Protein AF-B8MI66-F1 (afdb_monomer)

Mean predicted aligned error: 15.87 Å

Secondary structure (DSSP, 8-state):
---------------------TTSSTTS----------SSHHHHHHHHHHHHHHHHHHHHHHHHHHHHHHHHHHHHHHHS--SS---S--GGGGG--EEEEE----TT---TTSSS--HHHHHHHHHHHTT-EEEE-HHHHHHHT---PBPTTSS-EEEE-HHHHHHHHHHHHHHHHTTTTS-----HHHHHHHHHHHHHHHHHHHHHH---PPPEEE--TT-SSPEEE---EEEEE-HHHHHHHHHHTBPPGGG--PPSS--PPPPTTSS----

Structure (mmCIF, N/CA/C/O backbone):
data_AF-B8MI66-F1
#
_entry.id   AF-B8MI66-F1
#
loop_
_atom_site.group_PDB
_atom_site.id
_atom_site.type_symbol
_atom_site.label_atom_id
_atom_site.label_alt_id
_atom_site.label_comp_id
_atom_site.label_asym_id
_atom_site.label_entity_id
_atom_site.label_seq_id
_atom_site.pdbx_PDB_ins_code
_atom_site.Cartn_x
_atom_site.Cartn_y
_atom_site.Cartn_z
_atom_site.occupancy
_atom_site.B_iso_or_equiv
_atom_site.auth_seq_id
_atom_site.auth_comp_id
_atom_site.auth_asym_id
_atom_site.auth_atom_id
_atom_site.pdbx_PDB_model_num
ATOM 1 N N . MET A 1 1 ? 38.102 -66.839 90.048 1.00 42.53 1 MET A N 1
ATOM 2 C CA . MET A 1 1 ? 38.851 -65.840 89.239 1.00 42.53 1 MET A CA 1
ATOM 3 C C . MET A 1 1 ? 37.979 -64.596 88.913 1.00 42.53 1 MET A C 1
ATOM 5 O O . MET A 1 1 ? 37.112 -64.701 88.062 1.00 42.53 1 MET A O 1
ATOM 9 N N . VAL A 1 2 ? 38.116 -63.427 89.571 1.00 40.12 2 VAL A N 1
ATOM 10 C CA . VAL A 1 2 ? 38.824 -63.311 90.857 1.00 40.12 2 VAL A CA 1
ATOM 11 C C . VAL A 1 2 ? 38.221 -64.371 91.743 1.00 40.12 2 VAL A C 1
ATOM 13 O O . VAL A 1 2 ? 37.030 -64.680 91.682 1.00 40.12 2 VAL A O 1
ATOM 16 N N . ASP A 1 3 ? 39.114 -65.131 92.340 1.00 27.48 3 ASP A N 1
ATOM 17 C CA . ASP A 1 3 ? 38.704 -66.035 93.379 1.00 27.48 3 ASP A CA 1
ATOM 18 C C . ASP A 1 3 ? 37.793 -65.309 94.359 1.00 27.48 3 ASP A C 1
ATOM 20 O O . ASP A 1 3 ? 37.835 -64.089 94.513 1.00 27.48 3 ASP A O 1
ATOM 24 N N . ASP A 1 4 ? 37.003 -66.141 95.006 1.00 31.03 4 ASP A N 1
ATOM 25 C CA . ASP A 1 4 ? 36.406 -65.875 96.288 1.00 31.03 4 ASP A CA 1
ATOM 26 C C . ASP A 1 4 ? 35.114 -65.054 96.324 1.00 31.03 4 ASP A C 1
ATOM 28 O O . ASP A 1 4 ? 35.054 -63.875 96.003 1.00 31.03 4 ASP A O 1
ATOM 32 N N . LEU A 1 5 ? 34.005 -65.745 96.620 1.00 33.69 5 LEU A N 1
ATOM 33 C CA . LEU A 1 5 ? 33.424 -65.932 97.970 1.00 33.69 5 LEU A CA 1
ATOM 34 C C . LEU A 1 5 ? 32.324 -64.869 98.135 1.00 33.69 5 LEU A C 1
ATOM 36 O O . LEU A 1 5 ? 32.455 -63.755 97.661 1.00 33.69 5 LEU A O 1
ATOM 40 N N . ARG A 1 6 ? 31.190 -65.080 98.784 1.00 32.75 6 ARG A N 1
ATOM 41 C CA . ARG A 1 6 ? 30.691 -66.073 99.737 1.00 32.75 6 ARG A CA 1
ATOM 42 C C . ARG A 1 6 ? 29.171 -65.800 99.778 1.00 32.75 6 ARG A C 1
ATOM 44 O O . ARG A 1 6 ? 28.764 -64.672 99.521 1.00 32.75 6 ARG A O 1
ATOM 51 N N . LEU A 1 7 ? 28.326 -66.831 99.866 1.00 29.22 7 LEU A N 1
ATOM 52 C CA . LEU A 1 7 ? 27.565 -67.187 101.085 1.00 29.22 7 LEU A CA 1
ATOM 53 C C . LEU A 1 7 ? 26.829 -65.990 101.714 1.00 29.22 7 LEU A C 1
ATOM 55 O O . LEU A 1 7 ? 27.444 -64.985 102.034 1.00 29.22 7 LEU A O 1
ATOM 59 N N . SER A 1 8 ? 25.529 -66.066 101.960 1.00 32.38 8 SER A N 1
ATOM 60 C CA . SER A 1 8 ? 24.903 -67.042 102.865 1.00 32.38 8 SER A CA 1
ATOM 61 C C . SER A 1 8 ? 23.399 -67.162 102.549 1.00 32.38 8 SER A C 1
ATOM 63 O O . SER A 1 8 ? 22.831 -66.231 101.986 1.00 32.38 8 SER A O 1
ATOM 65 N N . SER A 1 9 ? 22.796 -68.355 102.644 1.00 30.84 9 SER A N 1
ATOM 66 C CA . SER A 1 9 ? 22.086 -68.899 103.832 1.00 30.84 9 SER A CA 1
ATOM 67 C C . SER A 1 9 ? 20.910 -67.998 104.251 1.00 30.84 9 SER A C 1
ATOM 69 O O . SER A 1 9 ? 21.039 -66.781 104.261 1.00 30.84 9 SER A O 1
ATOM 71 N N . ASP A 1 10 ? 19.704 -68.478 104.521 1.00 32.78 10 ASP A N 1
ATOM 72 C CA . ASP A 1 10 ? 19.286 -69.692 105.226 1.00 32.78 10 ASP A CA 1
ATOM 73 C C . ASP A 1 10 ? 17.748 -69.805 105.048 1.00 32.78 10 ASP A C 1
ATOM 75 O O . ASP A 1 10 ? 17.107 -68.791 104.766 1.00 32.78 10 ASP A O 1
ATOM 79 N N . SER A 1 11 ? 17.165 -71.008 104.933 1.00 32.25 11 SER A N 1
ATOM 80 C CA . SER A 1 11 ? 16.451 -71.740 106.012 1.00 32.25 11 SER A CA 1
ATOM 81 C C . SER A 1 11 ? 15.312 -70.918 106.640 1.00 32.25 11 SER A C 1
ATOM 83 O O . SER A 1 11 ? 15.511 -69.757 106.968 1.00 32.25 11 SER A O 1
ATOM 85 N N . ASP A 1 12 ? 14.127 -71.389 106.979 1.00 29.98 12 ASP A N 1
ATOM 86 C CA . ASP A 1 12 ? 13.421 -72.668 106.991 1.00 29.98 12 ASP A CA 1
ATOM 87 C C . ASP A 1 12 ? 11.995 -72.294 107.452 1.00 29.98 12 ASP A C 1
ATOM 89 O O . ASP A 1 12 ? 11.832 -71.253 108.091 1.00 29.98 12 ASP A O 1
ATOM 93 N N . ASP A 1 13 ? 11.023 -73.181 107.214 1.00 31.55 13 ASP A N 1
ATOM 94 C CA . ASP A 1 13 ? 9.804 -73.330 108.033 1.00 31.55 13 ASP A CA 1
ATOM 95 C C . ASP A 1 13 ? 8.822 -72.127 108.089 1.00 31.55 13 ASP A C 1
ATOM 97 O O . ASP A 1 13 ? 9.140 -70.972 107.865 1.00 31.55 13 ASP A O 1
ATOM 101 N N . GLU A 1 14 ? 7.522 -72.272 108.305 1.00 32.53 14 GLU A N 1
ATOM 102 C CA . GLU A 1 14 ? 6.736 -73.391 108.778 1.00 32.53 14 GLU A CA 1
ATOM 103 C C . GLU A 1 14 ? 5.284 -73.179 108.317 1.00 32.53 14 GLU A C 1
ATOM 105 O O . GLU A 1 14 ? 4.798 -72.072 108.074 1.00 32.53 14 GLU A O 1
ATOM 110 N N . ARG A 1 15 ? 4.595 -74.303 108.234 1.00 34.62 15 ARG A N 1
ATOM 111 C CA . ARG A 1 15 ? 3.156 -74.513 108.115 1.00 34.62 15 ARG A CA 1
ATOM 112 C C . ARG A 1 15 ? 2.314 -73.667 109.090 1.00 34.62 15 ARG A C 1
ATOM 114 O O . ARG A 1 15 ? 2.526 -73.727 110.294 1.00 34.62 15 ARG A O 1
ATOM 121 N N . SER A 1 16 ? 1.212 -73.094 108.608 1.00 33.72 16 SER A N 1
ATOM 122 C CA . SER A 1 16 ? -0.032 -73.060 109.389 1.00 33.72 16 SER A CA 1
ATOM 123 C C . SER A 1 16 ? -1.256 -73.124 108.479 1.00 33.72 16 SER A C 1
ATOM 125 O O . SER A 1 16 ? -1.473 -72.319 107.575 1.00 33.72 16 SER A O 1
ATOM 127 N N . GLU A 1 17 ? -2.018 -74.189 108.701 1.00 37.56 17 GLU A N 1
ATOM 128 C CA . GLU A 1 17 ? -3.373 -74.363 108.218 1.00 37.56 17 GLU A CA 1
ATOM 129 C C . GLU A 1 17 ? -4.300 -73.364 108.916 1.00 37.56 17 GLU A C 1
ATOM 131 O O . GLU A 1 17 ? -4.096 -72.993 110.071 1.00 37.56 17 GLU A O 1
ATOM 136 N N . ASP A 1 18 ? -5.385 -73.090 108.203 1.00 34.94 18 ASP A N 1
ATOM 137 C CA . ASP A 1 18 ? -6.720 -72.869 108.728 1.00 34.94 18 ASP A CA 1
ATOM 138 C C . ASP A 1 18 ? -7.228 -71.447 108.993 1.00 34.94 18 ASP A C 1
ATOM 140 O O . ASP A 1 18 ? -6.890 -70.765 109.954 1.00 34.94 18 ASP A O 1
ATOM 144 N N . ARG A 1 19 ? -8.287 -71.207 108.213 1.00 37.62 19 ARG A N 1
ATOM 145 C CA . ARG A 1 19 ? -9.616 -70.792 108.660 1.00 37.62 19 ARG A CA 1
ATOM 146 C C . ARG A 1 19 ? -9.911 -69.295 108.633 1.00 37.62 19 ARG A C 1
ATOM 148 O O . ARG A 1 19 ? -9.536 -68.519 109.495 1.00 37.62 19 ARG A O 1
ATOM 155 N N . ASP A 1 20 ? -10.771 -69.004 107.659 1.00 46.22 20 ASP A N 1
ATOM 156 C CA . ASP A 1 20 ? -11.984 -68.226 107.884 1.00 46.22 20 ASP A CA 1
ATOM 157 C C . ASP A 1 20 ? -11.875 -66.701 107.850 1.00 46.22 20 ASP A C 1
ATOM 159 O O . ASP A 1 20 ? -12.518 -66.068 108.665 1.00 46.22 20 ASP A O 1
ATOM 163 N N . ASP A 1 21 ? -11.211 -66.095 106.852 1.00 46.75 21 ASP A N 1
ATOM 164 C CA . ASP A 1 21 ? -11.380 -64.639 106.622 1.00 46.75 21 ASP A CA 1
ATOM 165 C C . ASP A 1 21 ? -11.393 -64.143 105.157 1.00 46.75 21 ASP A C 1
ATOM 167 O O . ASP A 1 21 ? -11.711 -62.983 104.900 1.00 46.75 21 ASP A O 1
ATOM 171 N N . GLU A 1 22 ? -11.192 -64.987 104.136 1.00 40.69 22 GLU A N 1
ATOM 172 C CA . GLU A 1 22 ? -11.212 -64.529 102.726 1.00 40.69 22 GLU A CA 1
ATOM 173 C C . GLU A 1 22 ? -12.534 -64.832 101.989 1.00 40.69 22 GLU A C 1
ATOM 175 O O . GLU A 1 22 ? -12.591 -65.036 100.775 1.00 40.69 22 GLU A O 1
ATOM 180 N N . LYS A 1 23 ? -13.649 -64.849 102.730 1.00 44.53 23 LYS A N 1
ATOM 181 C CA . LYS A 1 23 ? -15.006 -64.761 102.154 1.00 44.53 23 LYS A CA 1
ATOM 182 C C . LYS A 1 23 ? -15.423 -63.318 101.831 1.00 44.53 23 LYS A C 1
ATOM 184 O O . LYS A 1 23 ? -16.520 -63.111 101.323 1.00 44.53 23 LYS A O 1
ATOM 189 N N . LEU A 1 24 ? -14.542 -62.344 102.073 1.00 47.00 24 LEU A N 1
ATOM 190 C CA . LEU A 1 24 ? -14.800 -60.909 101.910 1.00 47.00 24 LEU A CA 1
ATOM 191 C C . LEU A 1 24 ? -13.902 -60.197 100.878 1.00 47.00 24 LEU A C 1
ATOM 193 O O . LEU A 1 24 ? -14.047 -58.994 100.704 1.00 47.00 24 LEU A O 1
ATOM 197 N N . LEU A 1 25 ? -13.043 -60.922 100.141 1.00 43.78 25 LEU A N 1
ATOM 198 C CA . LEU A 1 25 ? -12.170 -60.342 99.097 1.00 43.78 25 LEU A CA 1
ATOM 199 C C . LEU A 1 25 ? -12.364 -60.918 97.681 1.00 43.78 25 LEU A C 1
ATOM 201 O O . LEU A 1 25 ? -11.868 -60.354 96.712 1.00 43.78 25 LEU A O 1
ATOM 205 N N . LYS A 1 26 ? -13.156 -61.984 97.505 1.00 41.69 26 LYS A N 1
ATOM 206 C CA . LYS A 1 26 ? -13.458 -62.550 96.169 1.00 41.69 26 LYS A CA 1
ATOM 207 C C . LYS A 1 26 ? -14.614 -61.861 95.433 1.00 41.69 26 LYS A C 1
ATOM 209 O O . LYS A 1 26 ? -14.998 -62.304 94.352 1.00 41.69 26 LYS A O 1
ATOM 214 N N . SER A 1 27 ? -15.164 -60.779 95.990 1.00 44.72 27 SER A N 1
ATOM 215 C CA . SER A 1 27 ? -16.131 -59.911 95.305 1.00 44.72 27 SER A CA 1
ATOM 216 C C . SER A 1 27 ? -15.482 -58.870 94.388 1.00 44.72 27 SER A C 1
ATOM 218 O O . SER A 1 27 ? -16.190 -58.239 93.610 1.00 44.72 27 SER A O 1
ATOM 220 N N . GLU A 1 28 ? -14.155 -58.728 94.398 1.00 49.34 28 GLU A N 1
ATOM 221 C CA . GLU A 1 28 ? -13.431 -57.846 93.483 1.00 49.34 28 GLU A CA 1
ATOM 222 C C . GLU A 1 28 ? -12.170 -58.545 92.968 1.00 49.34 28 GLU A C 1
ATOM 224 O O . GLU A 1 28 ? -11.131 -58.500 93.602 1.00 49.34 28 GLU A O 1
ATOM 229 N N . ILE A 1 29 ? -12.275 -59.232 91.828 1.00 44.56 29 ILE A N 1
ATOM 230 C CA . ILE A 1 29 ? -11.337 -59.168 90.690 1.00 44.56 29 ILE A CA 1
ATOM 231 C C . ILE A 1 29 ? -11.905 -60.069 89.586 1.00 44.56 29 ILE A C 1
ATOM 233 O O . ILE A 1 29 ? -11.920 -61.298 89.647 1.00 44.56 29 ILE A O 1
ATOM 237 N N . LYS A 1 30 ? -12.412 -59.392 88.556 1.00 46.47 30 LYS A N 1
ATOM 238 C CA . LYS A 1 30 ? -12.716 -59.925 87.232 1.00 46.47 30 LYS A CA 1
ATOM 239 C C . LYS A 1 30 ? -11.501 -60.665 86.667 1.00 46.47 30 LYS A C 1
ATOM 241 O O . LYS A 1 30 ? -10.424 -60.086 86.571 1.00 46.47 30 LYS A O 1
ATOM 246 N N . SER A 1 31 ? -11.716 -61.865 86.142 1.00 38.31 31 SER A N 1
ATOM 247 C CA . SER A 1 31 ? -11.015 -62.281 84.926 1.00 38.31 31 SER A CA 1
ATOM 248 C C . SER A 1 31 ? -12.016 -62.895 83.950 1.00 38.31 31 SER A C 1
ATOM 250 O O . SER A 1 31 ? -12.408 -64.054 84.017 1.00 38.31 31 SER A O 1
ATOM 252 N N . ASP A 1 32 ? -12.523 -62.003 83.108 1.00 45.41 32 ASP A N 1
ATOM 253 C CA . ASP A 1 32 ? -12.927 -62.185 81.720 1.00 45.41 32 ASP A CA 1
ATOM 254 C C . ASP A 1 32 ? -12.806 -63.606 81.136 1.00 45.41 32 ASP A C 1
ATOM 256 O O . ASP A 1 32 ? -11.793 -63.982 80.543 1.00 45.41 32 ASP A O 1
ATOM 260 N N . PHE A 1 33 ? -13.911 -64.352 81.161 1.00 41.91 33 PHE A N 1
ATOM 261 C CA . PHE A 1 33 ? -14.161 -65.410 80.185 1.00 41.91 33 PHE A CA 1
ATOM 262 C C . PHE A 1 33 ? -14.917 -64.799 78.995 1.00 41.91 33 PHE A C 1
ATOM 264 O O . PHE A 1 33 ? -16.147 -64.785 78.951 1.00 41.91 33 PHE A O 1
ATOM 271 N N . TYR A 1 34 ? -14.175 -64.230 78.039 1.00 41.91 34 TYR A N 1
ATOM 272 C CA . TYR A 1 34 ? -14.722 -63.800 76.748 1.00 41.91 34 TYR A CA 1
ATOM 273 C C . TYR A 1 34 ? -15.266 -65.020 75.984 1.00 41.91 34 TYR A C 1
ATOM 275 O O . TYR A 1 34 ? -14.487 -65.928 75.676 1.00 41.91 34 TYR A O 1
ATOM 283 N N . PRO A 1 35 ? -16.548 -65.049 75.572 1.00 44.47 35 PRO A N 1
ATOM 284 C CA . PRO A 1 35 ? -16.969 -65.979 74.543 1.00 44.47 35 PRO A CA 1
ATOM 285 C C . PRO A 1 35 ? -16.290 -65.588 73.222 1.00 44.47 35 PRO A C 1
ATOM 287 O O . PRO A 1 35 ? -16.260 -64.431 72.802 1.00 44.47 35 PRO A O 1
ATOM 290 N N . ASN A 1 36 ? -15.692 -66.591 72.592 1.00 52.41 36 ASN A N 1
ATOM 291 C CA . ASN A 1 36 ? -14.889 -66.522 71.381 1.00 52.41 36 ASN A CA 1
ATOM 292 C C . ASN A 1 36 ? -15.707 -66.071 70.145 1.00 52.41 36 ASN A C 1
ATOM 294 O O . ASN A 1 36 ? -16.123 -66.907 69.348 1.00 52.41 36 ASN A O 1
ATOM 298 N N . ASP A 1 37 ? -15.891 -64.763 69.923 1.00 53.22 37 ASP A N 1
ATOM 299 C CA . ASP A 1 37 ? -16.358 -64.211 68.630 1.00 53.22 37 ASP A CA 1
ATOM 300 C C . ASP A 1 37 ? -15.172 -64.016 67.658 1.00 53.22 37 ASP A C 1
ATOM 302 O O . ASP A 1 37 ? -14.814 -62.906 67.251 1.00 53.22 37 ASP A O 1
ATOM 306 N N . ARG A 1 38 ? -14.481 -65.115 67.324 1.00 54.12 38 ARG A N 1
ATOM 307 C CA . ARG A 1 38 ? -13.423 -65.129 66.292 1.00 54.12 38 ARG A CA 1
ATOM 308 C C . ARG A 1 38 ? -13.924 -65.540 64.904 1.00 54.12 38 ARG A C 1
ATOM 310 O O . ARG A 1 38 ? -13.167 -65.397 63.948 1.00 54.12 38 ARG A O 1
ATOM 317 N N . SER A 1 39 ? -15.172 -65.990 64.741 1.00 57.22 39 SER A N 1
ATOM 318 C CA . SER A 1 39 ? -15.647 -66.511 63.443 1.00 57.22 39 SER A CA 1
ATOM 319 C C . SER A 1 39 ? -16.106 -65.428 62.454 1.00 57.22 39 SER A C 1
ATOM 321 O O . SER A 1 39 ? -16.090 -65.663 61.247 1.00 57.22 39 SER A O 1
ATOM 323 N N . ASN A 1 40 ? -16.433 -64.215 62.923 1.00 56.84 40 ASN A N 1
ATOM 324 C CA . ASN A 1 40 ? -16.916 -63.128 62.060 1.00 56.84 40 ASN A CA 1
ATOM 325 C C . ASN A 1 40 ? -15.939 -61.956 61.870 1.00 56.84 40 ASN A C 1
ATOM 327 O O . ASN A 1 40 ? -16.183 -61.110 61.009 1.00 56.84 40 ASN A O 1
ATOM 331 N N . ARG A 1 41 ? -14.817 -61.894 62.602 1.00 60.94 41 ARG A N 1
ATOM 332 C CA . ARG A 1 41 ? -13.789 -60.846 62.428 1.00 60.94 41 ARG A CA 1
ATOM 333 C C . ARG A 1 41 ? -13.196 -60.765 61.010 1.00 60.94 41 ARG A C 1
ATOM 335 O O . ARG A 1 41 ? -13.170 -59.654 60.485 1.00 60.94 41 ARG A O 1
ATOM 342 N N . PRO A 1 42 ? -12.784 -61.867 60.346 1.00 67.62 42 PRO A N 1
ATOM 343 C CA . PRO A 1 42 ? -12.236 -61.775 58.990 1.00 67.62 42 PRO A CA 1
ATOM 344 C C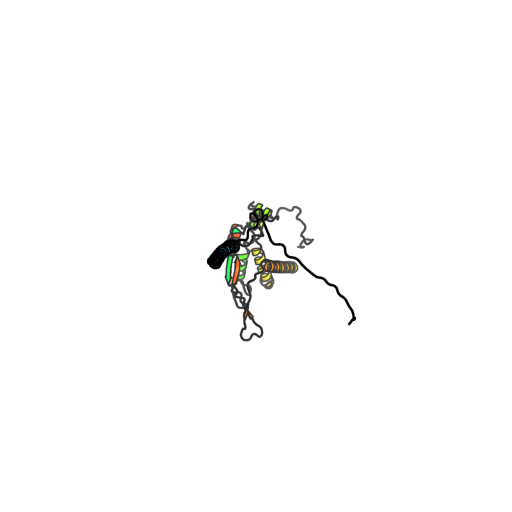 . PRO A 1 42 ? -13.305 -61.394 57.958 1.00 67.62 42 PRO A C 1
ATOM 346 O O . PRO A 1 42 ? -13.005 -60.666 57.021 1.00 67.62 42 PRO A O 1
ATOM 349 N N . ARG A 1 43 ? -14.569 -61.801 58.158 1.00 74.06 43 ARG A N 1
ATOM 350 C CA . ARG A 1 43 ? -15.701 -61.413 57.298 1.00 74.06 43 ARG A CA 1
ATOM 351 C C . ARG A 1 43 ? -16.078 -59.942 57.454 1.00 74.06 43 ARG A C 1
ATOM 353 O O . ARG A 1 43 ? -16.269 -59.263 56.454 1.00 74.06 43 ARG A O 1
ATOM 360 N N . LYS A 1 44 ? -16.145 -59.433 58.687 1.00 76.31 44 LYS A N 1
ATOM 361 C CA . LYS A 1 44 ? -16.383 -58.008 58.963 1.00 76.31 44 LYS A CA 1
ATOM 362 C C . LYS A 1 44 ? -15.238 -57.147 58.421 1.00 76.31 44 LYS A C 1
ATOM 364 O O . LYS A 1 44 ? -15.505 -56.141 57.779 1.00 76.31 44 LYS A O 1
ATOM 369 N N . LEU A 1 45 ? -13.985 -57.574 58.603 1.00 80.44 45 LEU A N 1
ATOM 370 C CA . LEU A 1 45 ? -12.816 -56.889 58.043 1.00 80.44 45 LEU A CA 1
ATOM 371 C C . LEU A 1 45 ? -12.833 -56.900 56.508 1.00 80.44 45 LEU A C 1
ATOM 373 O O . LEU A 1 45 ? -12.630 -55.862 55.891 1.00 80.44 45 LEU A O 1
ATOM 377 N N . PHE A 1 46 ? -13.149 -58.040 55.890 1.00 84.19 46 PHE A N 1
ATOM 378 C CA . PHE A 1 46 ? -13.288 -58.159 54.438 1.00 84.19 46 PHE A CA 1
ATOM 379 C C . PHE A 1 46 ? -14.396 -57.252 53.887 1.00 84.19 46 PHE A C 1
ATOM 381 O O . PHE A 1 46 ? -14.165 -56.527 52.927 1.00 84.19 46 PHE A O 1
ATOM 388 N N . LEU A 1 47 ? -15.570 -57.216 54.527 1.00 84.50 47 LEU A N 1
ATOM 389 C CA . LEU A 1 47 ? -16.666 -56.323 54.136 1.00 84.50 47 LEU A CA 1
ATOM 390 C C . LEU A 1 47 ? -16.289 -54.841 54.269 1.00 84.50 47 LEU A C 1
ATOM 392 O O . LEU A 1 47 ? -16.639 -54.053 53.395 1.00 84.50 47 LEU A O 1
ATOM 396 N N . VAL A 1 48 ? -15.544 -54.462 55.312 1.00 86.31 48 VAL A N 1
ATOM 397 C CA . VAL A 1 48 ? -15.036 -53.091 55.488 1.00 86.31 48 VAL A CA 1
ATOM 398 C C . VAL A 1 48 ? -14.019 -52.727 54.404 1.00 86.31 48 VAL A C 1
ATOM 400 O O . VAL A 1 48 ? -14.087 -51.629 53.859 1.00 86.31 48 VAL A O 1
ATOM 403 N N . LEU A 1 49 ? -13.114 -53.639 54.040 1.00 88.44 49 LEU A N 1
ATOM 404 C CA . LEU A 1 49 ? -12.137 -53.416 52.968 1.00 88.44 49 LEU A CA 1
ATOM 405 C C . LEU A 1 49 ? -12.809 -53.302 51.594 1.00 88.44 49 LEU A C 1
ATOM 407 O O . LEU A 1 49 ? -12.466 -52.413 50.818 1.00 88.44 49 LEU A O 1
ATOM 411 N N . VAL A 1 50 ? -13.801 -54.151 51.313 1.00 89.56 50 VAL A N 1
ATOM 412 C CA . VAL A 1 50 ? -14.595 -54.098 50.078 1.00 89.56 50 VAL A CA 1
ATOM 413 C C . VAL A 1 50 ? -15.397 -52.797 50.008 1.00 89.56 50 VAL A C 1
ATOM 415 O O . VAL A 1 50 ? -15.346 -52.103 48.995 1.00 89.56 50 VAL A O 1
ATOM 418 N N . ALA A 1 51 ? -16.077 -52.411 51.091 1.00 88.94 51 ALA A N 1
ATOM 419 C CA . ALA A 1 51 ? -16.784 -51.135 51.164 1.00 88.94 51 ALA A CA 1
ATOM 420 C C . ALA A 1 51 ? -15.825 -49.945 50.982 1.00 88.94 51 ALA A C 1
ATOM 422 O O . ALA A 1 51 ? -16.118 -49.032 50.214 1.00 88.94 51 ALA A O 1
ATOM 423 N N . GLY A 1 52 ? -14.648 -49.986 51.613 1.00 90.19 52 GLY A N 1
ATOM 424 C CA . GLY A 1 52 ? -13.597 -48.983 51.446 1.00 90.19 52 GLY A CA 1
ATOM 425 C C . GLY A 1 52 ? -13.089 -48.885 50.006 1.00 90.19 52 GLY A C 1
ATOM 426 O O . GLY A 1 52 ? -12.895 -47.779 49.505 1.00 90.19 52 GLY A O 1
ATOM 427 N N . PHE A 1 53 ? -12.925 -50.011 49.307 1.00 92.12 53 PHE A N 1
ATOM 428 C CA . PHE A 1 53 ? -12.548 -50.033 47.892 1.00 92.12 53 PHE A CA 1
ATOM 429 C C . PHE A 1 53 ? -13.604 -49.347 47.016 1.00 92.12 53 PHE A C 1
ATOM 431 O O . PHE A 1 53 ? -13.264 -48.447 46.252 1.00 92.12 53 PHE A O 1
ATOM 438 N N . PHE A 1 54 ? -14.887 -49.690 47.175 1.00 92.56 54 PHE A N 1
ATOM 439 C CA . PHE A 1 54 ? -15.965 -49.058 46.406 1.00 92.56 54 PHE A CA 1
ATOM 440 C C . PHE A 1 54 ? -16.093 -47.561 46.695 1.00 92.56 54 PHE A C 1
ATOM 442 O O . PHE A 1 54 ? -16.262 -46.776 45.765 1.00 92.56 54 PHE A O 1
ATOM 449 N N . ILE A 1 55 ? -15.942 -47.148 47.956 1.00 92.62 55 ILE A N 1
ATOM 450 C CA . ILE A 1 55 ? -15.918 -45.731 48.333 1.00 92.62 55 ILE A CA 1
ATOM 451 C C . ILE A 1 55 ? -14.762 -45.019 47.613 1.00 92.62 55 ILE A C 1
ATOM 453 O O . ILE A 1 55 ? -14.989 -43.997 46.970 1.00 92.62 55 ILE A O 1
ATOM 457 N N . ASN A 1 56 ? -13.547 -45.573 47.632 1.00 88.38 56 ASN A N 1
ATOM 458 C CA . ASN A 1 56 ? -12.399 -44.984 46.934 1.00 88.38 56 ASN A CA 1
ATOM 459 C C . ASN A 1 56 ? -12.596 -44.912 45.411 1.00 88.38 56 ASN A C 1
ATOM 461 O O . ASN A 1 56 ? -12.241 -43.905 44.800 1.00 88.38 56 ASN A O 1
ATOM 465 N N . VAL A 1 57 ? -13.193 -45.929 44.785 1.00 94.31 57 VAL A N 1
ATOM 466 C CA . VAL A 1 57 ? -13.500 -45.911 43.343 1.00 94.31 57 VAL A CA 1
ATOM 467 C C . VAL A 1 57 ? -14.521 -44.819 43.015 1.00 94.31 57 VAL A C 1
ATOM 469 O O . VAL A 1 57 ? -14.326 -44.054 42.074 1.00 94.31 57 VAL A O 1
ATOM 472 N N . VAL A 1 58 ? -15.576 -44.676 43.821 1.00 94.88 58 VAL A N 1
ATOM 473 C CA . VAL A 1 58 ? -16.584 -43.623 43.627 1.00 94.88 58 VAL A CA 1
ATOM 474 C C . VAL A 1 58 ? -15.959 -42.237 43.798 1.00 94.88 58 VAL A C 1
ATOM 476 O O . VAL A 1 58 ? -16.125 -41.387 42.926 1.00 94.88 58 VAL A O 1
ATOM 479 N N . TRP A 1 59 ? -15.171 -42.013 44.852 1.00 93.06 59 TRP A N 1
ATOM 480 C CA . TRP A 1 59 ? -14.511 -40.724 45.078 1.00 93.06 59 TRP A CA 1
ATOM 481 C C . TRP A 1 59 ? -13.492 -40.382 43.990 1.00 93.06 59 TRP A C 1
ATOM 483 O O . TRP A 1 59 ? -13.493 -39.260 43.490 1.00 93.06 59 TRP A O 1
ATOM 493 N N . THR A 1 60 ? -12.660 -41.335 43.565 1.00 93.31 60 THR A N 1
ATOM 494 C CA . THR A 1 60 ? -11.691 -41.094 42.483 1.00 93.31 60 THR A CA 1
ATOM 495 C C . THR A 1 60 ? -12.392 -40.849 41.148 1.00 93.31 60 THR A C 1
ATOM 497 O O . THR A 1 60 ? -12.016 -39.918 40.441 1.00 93.31 60 THR A O 1
ATOM 500 N N . SER A 1 61 ? -13.469 -41.579 40.834 1.00 93.00 61 SER A N 1
ATOM 501 C CA . SER A 1 61 ? -14.267 -41.334 39.624 1.00 93.00 61 SER A CA 1
ATOM 502 C C . SER A 1 61 ? -14.937 -39.954 39.624 1.00 93.00 61 SER A C 1
ATOM 504 O O . SER A 1 61 ? -14.906 -39.263 38.608 1.00 93.00 61 SER A O 1
ATOM 506 N N . ALA A 1 62 ? -15.458 -39.494 40.767 1.00 93.88 62 ALA A N 1
ATOM 507 C CA . ALA A 1 62 ? -16.045 -38.164 40.907 1.00 93.88 62 ALA A CA 1
ATOM 508 C C . ALA A 1 62 ? -14.994 -37.049 40.766 1.00 93.88 62 ALA A C 1
ATOM 510 O O . ALA A 1 62 ? -15.262 -36.023 40.140 1.00 93.88 62 ALA A O 1
ATOM 511 N N . LEU A 1 63 ? -13.786 -37.254 41.303 1.00 93.31 63 LEU A N 1
ATOM 512 C CA . LEU A 1 63 ? -12.666 -36.322 41.146 1.00 93.31 63 LEU A CA 1
ATOM 513 C C . LEU A 1 63 ? -12.182 -36.254 39.693 1.00 93.31 63 LEU A C 1
ATOM 515 O O . LEU A 1 63 ? -11.975 -35.155 39.184 1.00 93.31 63 LEU A O 1
ATOM 519 N N . VAL A 1 64 ? -12.067 -37.397 39.010 1.00 93.12 64 VAL A N 1
ATOM 520 C CA . VAL A 1 64 ? -11.712 -37.463 37.584 1.00 93.12 64 VAL A CA 1
ATOM 521 C C . VAL A 1 64 ? -12.790 -36.801 36.729 1.00 93.12 64 VAL A C 1
ATOM 523 O O . VAL A 1 64 ? -12.463 -36.006 35.857 1.00 93.12 64 VAL A O 1
ATOM 526 N N . TRP A 1 65 ? -14.072 -37.049 37.002 1.00 90.62 65 TRP A N 1
ATOM 527 C CA . TRP A 1 65 ? -15.168 -36.416 36.269 1.00 90.62 65 TRP A CA 1
ATOM 528 C C . TRP A 1 65 ? -15.204 -34.899 36.478 1.00 90.62 65 TRP A C 1
ATOM 530 O O . TRP A 1 65 ? -15.349 -34.150 35.514 1.00 90.62 65 TRP A O 1
ATOM 540 N N . LYS A 1 66 ? -14.987 -34.428 37.712 1.00 90.81 66 LYS A N 1
ATOM 541 C CA . LYS A 1 66 ? -14.857 -32.997 38.012 1.00 90.81 66 LYS A CA 1
ATOM 542 C C . LYS A 1 66 ? -13.639 -32.391 37.310 1.00 90.81 66 LYS A C 1
ATOM 544 O O . LYS A 1 66 ? -13.763 -31.311 36.749 1.00 90.81 66 LYS A O 1
ATOM 549 N N . TRP A 1 67 ? -12.498 -33.082 37.285 1.00 86.44 67 TRP A N 1
ATOM 550 C CA . TRP A 1 67 ? -11.299 -32.645 36.562 1.00 86.44 67 TRP A CA 1
ATOM 551 C C . TRP A 1 67 ? -11.542 -32.563 35.051 1.00 86.44 67 TRP A C 1
ATOM 553 O O . TRP A 1 67 ? -11.277 -31.521 34.467 1.00 86.44 67 TRP A O 1
ATOM 563 N N . ILE A 1 68 ? -12.145 -33.588 34.436 1.00 86.31 68 ILE A N 1
ATOM 564 C CA . ILE A 1 68 ? -12.529 -33.589 33.014 1.00 86.31 68 ILE A CA 1
ATOM 565 C C . ILE A 1 68 ? -13.534 -32.470 32.717 1.00 86.31 68 ILE A C 1
ATOM 567 O O . ILE A 1 68 ? -13.376 -31.776 31.723 1.00 86.31 68 ILE A O 1
ATOM 571 N N . SER A 1 69 ? -14.534 -32.255 33.578 1.00 82.25 69 SER A N 1
ATOM 572 C CA . SER A 1 69 ? -15.543 -31.198 33.419 1.00 82.25 69 SER A CA 1
ATOM 573 C C . SER A 1 69 ? -14.951 -29.789 33.557 1.00 82.25 69 SER A C 1
ATOM 575 O O . SER A 1 69 ? -15.308 -28.883 32.796 1.00 82.25 69 SER A O 1
ATOM 577 N N . LEU A 1 70 ? -14.009 -29.594 34.488 1.00 77.00 70 LEU A N 1
ATOM 578 C CA . LEU A 1 70 ? -13.234 -28.357 34.573 1.00 77.00 70 LEU A CA 1
ATOM 579 C C . LEU A 1 70 ? -12.368 -28.177 33.321 1.00 77.00 70 LEU A C 1
ATOM 581 O O . LEU A 1 70 ? -12.372 -27.093 32.747 1.00 77.00 70 LEU A O 1
ATOM 585 N N . GLN A 1 71 ? -11.709 -29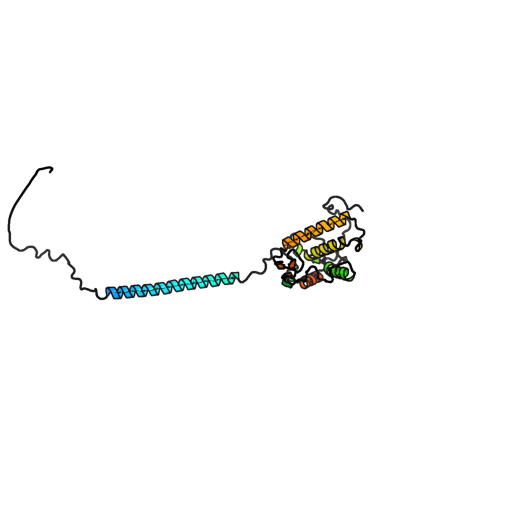.233 32.844 1.00 70.12 71 GLN A N 1
ATOM 586 C CA . GLN A 1 71 ? -10.833 -29.154 31.678 1.00 70.12 71 GLN A CA 1
ATOM 587 C C . GLN A 1 71 ? -11.598 -28.944 30.372 1.00 70.12 71 GLN A C 1
ATOM 589 O O . GLN A 1 71 ? -11.157 -28.163 29.537 1.00 70.12 71 GLN A O 1
ATOM 594 N N . SER A 1 72 ? -12.786 -29.530 30.211 1.00 66.81 72 SER A N 1
ATOM 595 C CA . SER A 1 72 ? -13.665 -29.245 29.073 1.00 66.81 72 SER A CA 1
ATOM 596 C C . SER A 1 72 ? -14.165 -27.800 29.095 1.00 66.81 72 SER A C 1
ATOM 598 O O . SER A 1 72 ? -14.288 -27.175 28.048 1.00 66.81 72 SER A O 1
ATOM 600 N N . SER A 1 73 ? -14.402 -27.235 30.284 1.00 61.91 73 SER A N 1
ATOM 601 C CA . SER A 1 73 ? -14.823 -25.834 30.436 1.00 61.91 73 SER A CA 1
ATOM 602 C C . SER A 1 73 ? -13.689 -24.837 30.157 1.00 61.91 73 SER A C 1
ATOM 604 O O . SER A 1 73 ? -13.952 -23.716 29.723 1.00 61.91 73 SER A O 1
ATOM 606 N N . VAL A 1 74 ? -12.436 -25.241 30.398 1.00 60.81 74 VAL A N 1
ATOM 607 C CA . VAL A 1 74 ? -11.227 -24.442 30.140 1.00 60.81 74 VAL A CA 1
ATOM 608 C C . VAL A 1 74 ? -10.776 -24.570 28.678 1.00 60.81 74 VAL A C 1
ATOM 610 O O . VAL A 1 74 ? -10.534 -23.552 28.041 1.00 60.81 74 VAL A O 1
ATOM 613 N N . CYS A 1 75 ? -10.776 -25.773 28.091 1.00 55.78 75 CYS A N 1
ATOM 614 C CA . CYS A 1 75 ? -10.355 -25.988 26.698 1.00 55.78 75 CYS A CA 1
ATOM 615 C C . CYS A 1 75 ? -11.310 -25.391 25.653 1.00 55.78 75 CYS A C 1
ATOM 617 O O . CYS A 1 75 ? -10.856 -24.981 24.588 1.00 55.78 75 CYS A O 1
ATOM 619 N N . ILE A 1 76 ? -12.619 -25.302 25.918 1.00 56.25 76 ILE A N 1
ATOM 620 C CA . ILE A 1 76 ? -13.555 -24.738 24.927 1.00 56.25 76 ILE A CA 1
ATOM 621 C C . ILE A 1 76 ? -13.366 -23.218 24.778 1.00 56.25 76 ILE A C 1
ATOM 623 O O . ILE A 1 76 ? -13.534 -22.687 23.681 1.00 56.25 76 ILE A O 1
ATOM 627 N N . LYS A 1 77 ? -12.945 -22.513 25.837 1.00 53.56 77 LYS A N 1
ATOM 628 C CA . LYS A 1 77 ? -12.747 -21.055 25.784 1.00 53.56 77 LYS A CA 1
ATOM 629 C C . LYS A 1 77 ? -11.533 -20.620 24.965 1.00 53.56 77 LYS A C 1
ATOM 631 O O . LYS A 1 77 ? -11.533 -19.502 24.473 1.00 53.56 77 LYS A O 1
ATOM 636 N N . GLU A 1 78 ? -10.547 -21.491 24.787 1.00 49.00 78 GLU A N 1
ATOM 637 C CA . GLU A 1 78 ? -9.325 -21.178 24.033 1.00 49.00 78 GLU A CA 1
ATOM 638 C C . GLU A 1 78 ? -9.478 -21.460 22.526 1.00 49.00 78 GLU A C 1
ATOM 640 O O . GLU A 1 78 ? -8.773 -20.885 21.705 1.00 49.00 78 GLU A O 1
ATOM 645 N N . SER A 1 79 ? -10.468 -22.282 22.149 1.00 46.84 79 SER A N 1
ATOM 646 C CA . SER A 1 79 ? -10.811 -22.573 20.745 1.00 46.84 79 SER A CA 1
ATOM 647 C C . SER A 1 79 ? -11.706 -21.522 20.075 1.00 46.84 79 SER A C 1
ATOM 649 O O . SER A 1 79 ? -11.813 -21.490 18.851 1.00 46.84 79 SER A O 1
ATOM 651 N N . LEU A 1 80 ? -12.316 -20.625 20.855 1.00 51.22 80 LEU A N 1
ATOM 652 C CA . LEU A 1 80 ? -12.897 -19.386 20.340 1.00 51.22 80 LEU A CA 1
ATOM 653 C C . LEU A 1 80 ? -11.779 -18.351 20.294 1.00 51.22 80 LEU A C 1
ATOM 655 O O . LEU A 1 80 ? -11.727 -17.456 21.134 1.00 51.22 80 LEU A O 1
ATOM 659 N N . LEU A 1 81 ? -10.863 -18.520 19.336 1.00 53.03 81 LEU A N 1
ATOM 660 C CA . LEU A 1 81 ? -9.901 -17.488 18.965 1.00 53.03 81 LEU A CA 1
ATOM 661 C C . LEU A 1 81 ? -10.666 -16.160 18.880 1.00 53.03 81 LEU A C 1
ATOM 663 O O . LEU A 1 81 ? -11.537 -16.030 18.010 1.00 53.03 81 LEU A O 1
ATOM 667 N N . PRO A 1 82 ? -10.416 -15.179 19.768 1.00 51.91 82 PRO A N 1
ATOM 668 C CA . PRO A 1 82 ? -10.871 -13.838 19.478 1.00 51.91 82 PRO A CA 1
ATOM 669 C C . PRO A 1 82 ? -10.219 -13.490 18.142 1.00 51.91 82 PRO A C 1
ATOM 671 O O . PRO A 1 82 ? -9.015 -13.696 17.967 1.00 51.91 82 PRO A O 1
ATOM 674 N N . GLY A 1 83 ? -11.020 -13.032 17.177 1.00 58.19 83 GLY A N 1
ATOM 675 C CA . GLY A 1 83 ? -10.489 -12.483 15.932 1.00 58.19 83 GLY A CA 1
ATOM 676 C C . GLY A 1 83 ? -9.339 -11.510 16.226 1.00 58.19 83 GLY A C 1
ATOM 677 O O . GLY A 1 83 ? -9.245 -11.008 17.350 1.00 58.19 83 GLY A O 1
ATOM 678 N N . PRO A 1 84 ? -8.450 -11.253 15.254 1.00 62.91 84 PRO A N 1
ATOM 679 C CA . PRO A 1 84 ? -7.179 -10.572 15.489 1.00 62.91 84 PRO A CA 1
ATOM 680 C C . PRO A 1 84 ? -7.382 -9.344 16.376 1.00 62.91 84 PRO A C 1
ATOM 682 O O . PRO A 1 84 ? -8.133 -8.437 15.999 1.00 62.91 84 PRO A O 1
ATOM 685 N N . LEU A 1 85 ? -6.756 -9.360 17.563 1.00 62.84 85 LEU A N 1
ATOM 686 C CA . LEU A 1 85 ? -6.833 -8.282 18.546 1.00 62.84 85 LEU A CA 1
ATOM 687 C C . LEU A 1 85 ? -6.594 -6.953 17.824 1.00 62.84 85 LEU A C 1
ATOM 689 O O . LEU A 1 85 ? -5.541 -6.733 17.223 1.00 62.84 85 LEU A O 1
ATOM 693 N N . VAL A 1 86 ? -7.610 -6.090 17.814 1.00 70.31 86 VAL A N 1
ATOM 694 C CA . VAL A 1 86 ? -7.551 -4.822 17.084 1.00 70.31 86 VAL A CA 1
ATOM 695 C C . VAL A 1 86 ? -6.742 -3.841 17.919 1.00 70.31 86 VAL A C 1
ATOM 697 O O . VAL A 1 86 ? -7.264 -3.251 18.857 1.00 70.31 86 VAL A O 1
ATOM 700 N N . MET A 1 87 ? -5.455 -3.701 17.605 1.00 80.81 87 MET A N 1
ATOM 701 C CA . MET A 1 87 ? -4.553 -2.817 18.357 1.00 80.81 87 MET A CA 1
ATOM 702 C C . MET A 1 87 ? -4.535 -1.374 17.837 1.00 80.81 87 MET A C 1
ATOM 704 O O . MET A 1 87 ? -4.070 -0.485 18.540 1.00 80.81 87 MET A O 1
ATOM 708 N N . ILE A 1 88 ? -5.021 -1.134 16.615 1.00 88.12 88 ILE A N 1
ATOM 709 C CA . ILE A 1 88 ? -4.980 0.175 15.951 1.00 88.12 88 ILE A CA 1
ATOM 710 C C . ILE A 1 88 ? -6.353 0.475 15.347 1.00 88.12 88 ILE A C 1
ATOM 712 O O . ILE A 1 88 ? -6.960 -0.392 14.711 1.00 88.12 88 ILE A O 1
ATOM 716 N N . TYR A 1 89 ? -6.830 1.705 15.538 1.00 93.56 89 TYR A N 1
ATOM 717 C CA . TYR A 1 89 ? -8.048 2.201 14.907 1.00 93.56 89 TYR A CA 1
ATOM 718 C C . TYR A 1 89 ? -7.815 2.535 13.428 1.00 93.56 89 TYR A C 1
ATOM 720 O O . TYR A 1 89 ? -6.801 3.122 13.060 1.00 93.56 89 TYR A O 1
ATOM 728 N N . SER A 1 90 ? -8.777 2.185 12.577 1.00 94.75 90 SER A N 1
ATOM 729 C CA . SER A 1 90 ? -8.850 2.654 11.194 1.00 94.75 90 SER A CA 1
ATOM 730 C C . SER A 1 90 ? -10.315 2.664 10.752 1.00 94.75 90 SER A C 1
ATOM 732 O O . SER A 1 90 ? -10.995 1.657 10.979 1.00 94.75 90 SER A O 1
ATOM 734 N N . PRO A 1 91 ? -10.806 3.729 10.093 1.00 95.12 91 PRO A N 1
ATOM 735 C CA . PRO A 1 91 ? -12.175 3.754 9.576 1.00 95.12 91 PRO A CA 1
ATOM 736 C C . PRO A 1 91 ? -12.416 2.667 8.513 1.00 95.12 91 PR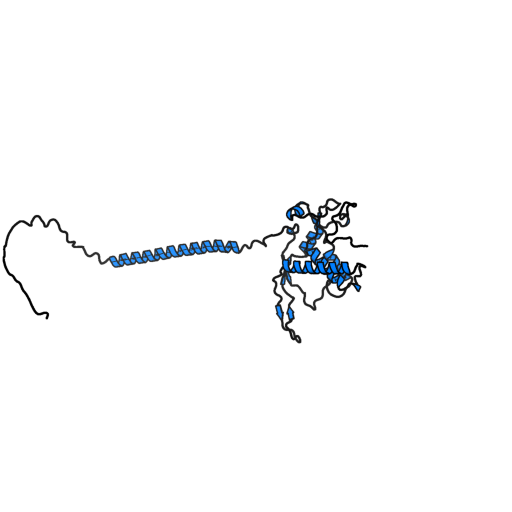O A C 1
ATOM 738 O O . PRO A 1 91 ? -13.496 2.092 8.451 1.00 95.12 91 PRO A O 1
ATOM 741 N N . ALA A 1 92 ? -11.380 2.261 7.770 1.00 95.75 92 ALA A N 1
ATOM 742 C CA . ALA A 1 92 ? -11.461 1.191 6.770 1.00 95.75 92 ALA A CA 1
ATOM 743 C C . ALA A 1 92 ? -11.580 -0.227 7.363 1.00 95.75 92 ALA A C 1
ATOM 745 O O . ALA A 1 92 ? -11.578 -1.214 6.624 1.00 95.75 92 ALA A O 1
ATOM 746 N N . ARG A 1 93 ? -11.647 -0.375 8.695 1.00 93.75 93 ARG A N 1
ATOM 747 C CA . ARG A 1 93 ? -11.690 -1.688 9.361 1.00 93.75 93 ARG A CA 1
ATOM 748 C C . ARG A 1 93 ? -12.906 -2.513 8.945 1.00 93.75 93 ARG A C 1
ATOM 750 O O . ARG A 1 93 ? -12.784 -3.729 8.837 1.00 93.75 93 ARG A O 1
ATOM 757 N N . GLU A 1 94 ? -14.041 -1.870 8.693 1.00 93.44 94 GLU A N 1
ATOM 758 C CA . GLU A 1 94 ? -15.280 -2.526 8.251 1.00 93.44 94 GLU A CA 1
ATOM 759 C C . GLU A 1 94 ? -15.161 -3.197 6.874 1.00 93.44 94 GLU A C 1
ATOM 761 O O . GLU A 1 94 ? -15.865 -4.165 6.592 1.00 93.44 94 GLU A O 1
ATOM 766 N N . ALA A 1 95 ? -14.236 -2.725 6.036 1.00 95.81 95 ALA A N 1
ATOM 767 C CA . ALA A 1 95 ? -13.992 -3.269 4.706 1.00 95.81 95 ALA A CA 1
ATOM 768 C C . ALA A 1 95 ? -13.039 -4.472 4.710 1.00 95.81 95 ALA A C 1
ATOM 770 O O . ALA A 1 95 ? -12.868 -5.138 3.687 1.00 95.81 95 ALA A O 1
ATOM 771 N N . VAL A 1 96 ? -12.399 -4.767 5.848 1.00 94.69 96 VAL A N 1
ATOM 772 C CA . VAL A 1 96 ? -11.424 -5.852 5.946 1.00 94.69 96 VAL A CA 1
ATOM 773 C C . VAL A 1 96 ? -12.138 -7.198 5.883 1.00 94.69 96 VAL A C 1
ATOM 775 O O . VAL A 1 96 ? -12.769 -7.640 6.842 1.00 94.69 96 VAL A O 1
ATOM 778 N N . LYS A 1 97 ? -11.956 -7.889 4.761 1.00 95.00 97 LYS A N 1
ATOM 779 C CA . LYS A 1 97 ? -12.231 -9.320 4.609 1.00 95.00 97 LYS A CA 1
ATOM 780 C C . LYS A 1 97 ? -10.909 -10.029 4.379 1.00 95.00 97 LYS A C 1
ATOM 782 O O . LYS A 1 97 ? -10.068 -9.503 3.658 1.00 95.00 97 LYS A O 1
ATOM 787 N N . TYR A 1 98 ? -10.720 -11.186 4.995 1.00 94.38 98 TYR A N 1
ATOM 788 C CA . TYR A 1 98 ? -9.521 -11.992 4.789 1.00 94.38 98 TYR A CA 1
ATOM 789 C C . TYR A 1 98 ? -9.772 -13.053 3.725 1.00 94.38 98 TYR A C 1
ATOM 791 O O . TYR A 1 98 ? -10.856 -13.633 3.666 1.00 94.38 98 TYR A O 1
ATOM 799 N N . GLU A 1 99 ? -8.766 -13.308 2.902 1.00 95.00 99 GLU A N 1
ATOM 800 C CA . GLU A 1 99 ? -8.774 -14.357 1.892 1.00 95.00 99 GLU A CA 1
ATOM 801 C C . GLU A 1 99 ? -7.394 -15.002 1.781 1.00 95.00 99 GLU A C 1
ATOM 803 O O . GLU A 1 99 ? -6.376 -14.387 2.096 1.00 95.00 99 GLU A O 1
ATOM 808 N N . ILE A 1 100 ? -7.368 -16.256 1.335 1.00 95.00 100 ILE A N 1
ATOM 809 C CA . ILE A 1 100 ? -6.119 -16.934 1.003 1.00 95.00 100 ILE A CA 1
ATOM 810 C C . ILE A 1 100 ? -5.881 -16.732 -0.486 1.00 95.00 100 ILE A C 1
ATOM 812 O O . ILE A 1 100 ? -6.690 -17.180 -1.300 1.00 95.00 100 ILE A O 1
ATOM 816 N N . VAL A 1 101 ? -4.769 -16.092 -0.834 1.00 92.50 101 VAL A N 1
ATOM 817 C CA . VAL A 1 101 ? -4.374 -15.852 -2.224 1.00 92.50 101 VAL A CA 1
ATOM 818 C C . VAL A 1 101 ? -3.157 -16.702 -2.543 1.00 92.50 101 VAL A C 1
ATOM 820 O O . VAL A 1 101 ? -2.158 -16.667 -1.829 1.00 92.50 101 VAL A O 1
ATOM 823 N N . GLU A 1 102 ? -3.241 -17.469 -3.624 1.00 88.94 102 GLU A N 1
ATOM 824 C CA . GLU A 1 102 ? -2.085 -18.121 -4.233 1.00 88.94 102 GLU A CA 1
ATOM 825 C C . GLU A 1 102 ? -1.557 -17.180 -5.311 1.00 88.94 102 GLU A C 1
ATOM 827 O O . GLU A 1 102 ? -2.253 -16.893 -6.289 1.00 88.94 102 GLU A O 1
ATOM 832 N N . THR A 1 103 ? -0.379 -16.605 -5.081 1.00 80.81 103 THR A N 1
ATOM 833 C CA . THR A 1 103 ? 0.164 -15.606 -6.002 1.00 80.81 103 THR A CA 1
ATOM 834 C C . THR A 1 103 ? 0.982 -16.298 -7.084 1.00 80.81 103 THR A C 1
ATOM 836 O O . THR A 1 103 ? 1.800 -17.156 -6.782 1.00 80.81 103 THR A O 1
ATOM 839 N N . ASN A 1 104 ? 0.774 -15.923 -8.349 1.00 80.12 104 ASN A N 1
ATOM 840 C CA . ASN A 1 104 ? 1.662 -16.327 -9.439 1.00 80.12 104 ASN A CA 1
ATOM 841 C C . ASN A 1 104 ? 2.736 -15.249 -9.596 1.00 80.12 104 ASN A C 1
ATOM 843 O O . ASN A 1 104 ? 2.574 -14.303 -10.371 1.00 80.12 104 ASN A O 1
ATOM 847 N N . THR A 1 105 ? 3.776 -15.352 -8.771 1.00 81.50 105 THR A N 1
ATOM 848 C CA . THR A 1 105 ? 4.894 -14.395 -8.708 1.00 81.50 105 THR A CA 1
ATOM 849 C C . THR A 1 105 ? 6.228 -15.046 -9.064 1.00 81.50 105 THR A C 1
ATOM 851 O O . THR A 1 105 ? 7.297 -14.517 -8.752 1.00 81.50 105 THR A O 1
ATOM 854 N N . THR A 1 106 ? 6.187 -16.188 -9.760 1.00 82.00 106 THR A N 1
ATOM 855 C CA . THR A 1 106 ? 7.394 -16.801 -10.326 1.00 82.00 106 THR A CA 1
ATOM 856 C C . THR A 1 106 ? 8.142 -15.826 -11.235 1.00 82.00 106 THR A C 1
ATOM 858 O O . THR A 1 106 ? 7.552 -14.943 -11.857 1.00 82.00 106 THR A O 1
ATOM 861 N N . ILE A 1 107 ? 9.462 -15.996 -11.336 1.00 81.19 107 ILE A N 1
ATOM 862 C CA . ILE A 1 107 ? 10.338 -15.086 -12.095 1.00 81.19 107 ILE A CA 1
ATOM 863 C C . ILE A 1 107 ? 9.916 -14.974 -13.571 1.00 81.19 107 ILE A C 1
ATOM 865 O O . ILE A 1 107 ? 9.982 -13.886 -14.139 1.00 81.19 107 ILE A O 1
ATOM 869 N N . ASP A 1 108 ? 9.444 -16.073 -14.167 1.00 80.81 108 ASP A N 1
ATOM 870 C CA . ASP A 1 108 ? 9.008 -16.129 -15.570 1.00 80.81 108 ASP A CA 1
ATOM 871 C C . ASP A 1 108 ? 7.516 -15.796 -15.763 1.00 80.81 108 ASP A C 1
ATOM 873 O O . ASP A 1 108 ? 7.012 -15.812 -16.891 1.00 80.81 108 ASP A O 1
ATOM 877 N N . SER A 1 109 ? 6.786 -15.500 -14.682 1.00 83.25 109 SER A N 1
ATOM 878 C CA . SER A 1 109 ? 5.390 -15.076 -14.773 1.00 83.25 109 SER A CA 1
ATOM 879 C C . SER A 1 109 ? 5.263 -13.734 -15.498 1.00 83.25 109 SER A C 1
ATOM 881 O O . SER A 1 109 ? 6.163 -12.891 -15.512 1.00 83.25 109 SER A O 1
ATOM 883 N N . SER A 1 110 ? 4.110 -13.524 -16.130 1.00 84.81 110 SER A N 1
ATOM 884 C CA . SER A 1 110 ? 3.794 -12.268 -16.796 1.00 84.81 110 SER A CA 1
ATOM 885 C C . SER A 1 110 ? 2.376 -11.847 -16.458 1.00 84.81 110 SER A C 1
ATOM 887 O O . SER A 1 110 ? 1.443 -12.648 -16.492 1.00 84.81 110 SER A O 1
ATOM 889 N N . ASN A 1 111 ? 2.218 -10.569 -16.138 1.00 91.06 111 ASN A N 1
ATOM 890 C CA . ASN A 1 111 ? 0.927 -9.936 -15.931 1.00 91.06 111 ASN A CA 1
ATOM 891 C C . ASN A 1 111 ? 0.983 -8.476 -16.400 1.00 91.06 111 ASN A C 1
ATOM 893 O O . ASN A 1 111 ? 2.036 -7.965 -16.792 1.00 91.06 111 ASN A O 1
ATOM 897 N N . VAL A 1 112 ? -0.163 -7.794 -16.359 1.00 94.31 112 VAL A N 1
ATOM 898 C CA . VAL A 1 112 ? -0.295 -6.420 -16.862 1.00 94.31 112 VAL A CA 1
ATOM 899 C C . VAL A 1 112 ? 0.647 -5.428 -16.165 1.00 94.31 112 VAL A C 1
ATOM 901 O O . VAL A 1 112 ? 1.117 -4.504 -16.827 1.00 94.31 112 VAL A O 1
ATOM 904 N N . TYR A 1 113 ? 0.992 -5.658 -14.893 1.00 93.62 113 TYR A N 1
ATOM 905 C CA . TYR A 1 113 ? 1.813 -4.773 -14.060 1.00 93.62 113 TYR A CA 1
ATOM 906 C C . TYR A 1 113 ? 3.327 -4.954 -14.258 1.00 93.62 113 TYR A C 1
ATOM 908 O O . TYR A 1 113 ? 4.092 -4.077 -13.856 1.00 93.62 113 TYR A O 1
ATOM 916 N N . MET A 1 114 ? 3.769 -6.050 -14.887 1.00 91.81 114 MET A N 1
ATOM 917 C CA . MET A 1 114 ? 5.184 -6.433 -15.018 1.00 91.81 114 MET A CA 1
ATOM 918 C C . MET A 1 114 ? 5.775 -6.125 -16.400 1.00 91.81 114 MET A C 1
ATOM 920 O O . MET A 1 114 ? 5.059 -5.958 -17.390 1.00 91.81 114 MET A O 1
ATOM 924 N N . GLY A 1 115 ? 7.109 -6.080 -16.470 1.00 90.50 115 GLY A N 1
ATOM 925 C CA . GLY A 1 115 ? 7.868 -5.926 -17.714 1.00 90.50 115 GLY A CA 1
ATOM 926 C C . GLY A 1 115 ? 8.171 -4.476 -18.102 1.00 90.50 115 GLY A C 1
ATOM 927 O O . GLY A 1 115 ? 8.016 -3.553 -17.303 1.00 90.50 115 GLY A O 1
ATOM 928 N N . LYS A 1 116 ? 8.645 -4.292 -19.343 1.00 93.12 116 LYS A N 1
ATOM 929 C CA . LYS A 1 116 ? 9.015 -2.976 -19.891 1.00 93.12 116 LYS A CA 1
ATOM 930 C C . LYS A 1 116 ? 7.802 -2.032 -19.971 1.00 93.12 116 LYS A C 1
ATOM 932 O O . LYS A 1 116 ? 6.694 -2.522 -20.205 1.00 93.12 116 LYS A O 1
ATOM 937 N N . PRO A 1 117 ? 8.016 -0.706 -19.865 1.00 94.31 117 PRO A N 1
ATOM 938 C CA . PRO A 1 117 ? 6.953 0.286 -19.967 1.00 94.31 117 PRO A CA 1
ATOM 939 C C . PRO A 1 117 ? 6.118 0.127 -21.234 1.00 94.31 117 PRO A C 1
ATOM 941 O O . PRO A 1 117 ? 6.648 -0.046 -22.334 1.00 94.31 117 PRO A O 1
ATOM 944 N N . ARG A 1 118 ? 4.798 0.197 -21.067 1.00 95.00 118 ARG A N 1
ATOM 945 C CA . ARG A 1 118 ? 3.805 0.164 -22.146 1.00 95.00 118 ARG A CA 1
ATOM 946 C C . ARG A 1 118 ? 2.510 0.835 -21.678 1.00 95.00 118 ARG A C 1
ATOM 948 O O . ARG A 1 118 ? 2.218 0.766 -20.485 1.00 95.00 118 ARG A O 1
ATOM 955 N N . PRO A 1 119 ? 1.711 1.445 -22.575 1.00 94.81 119 PRO A N 1
ATOM 956 C CA . PRO A 1 119 ? 0.521 2.208 -22.182 1.00 94.81 119 PRO A CA 1
ATOM 957 C C . PRO A 1 119 ? -0.456 1.429 -21.295 1.00 94.81 119 PRO A C 1
ATOM 959 O O . PRO A 1 119 ? -0.919 1.945 -20.287 1.00 94.81 119 PRO A O 1
ATOM 962 N N . GLU A 1 120 ? -0.710 0.163 -21.624 1.00 95.88 120 GLU A N 1
ATOM 963 C CA . GLU A 1 120 ? -1.595 -0.712 -20.848 1.00 95.88 120 GLU A CA 1
ATOM 964 C C . GLU A 1 120 ? -1.096 -0.940 -19.410 1.00 95.88 120 GLU A C 1
ATOM 966 O O . GLU A 1 120 ? -1.887 -0.915 -18.473 1.00 95.88 120 GLU A O 1
ATOM 971 N N . GLN A 1 121 ? 0.219 -1.108 -19.225 1.00 95.62 121 GLN A N 1
ATOM 972 C CA . GLN A 1 121 ? 0.824 -1.245 -17.897 1.00 95.62 121 GLN A CA 1
ATOM 973 C C . GLN A 1 121 ? 0.676 0.056 -17.104 1.00 95.62 121 GLN A C 1
ATOM 975 O O . GLN A 1 121 ? 0.280 0.013 -15.944 1.00 95.62 121 GLN A O 1
ATOM 980 N N . THR A 1 122 ? 0.978 1.203 -17.723 1.00 94.38 122 THR A N 1
ATOM 981 C CA . THR A 1 122 ? 0.841 2.515 -17.073 1.00 94.38 122 THR A CA 1
ATOM 982 C C . THR A 1 122 ? -0.594 2.734 -16.586 1.00 94.38 122 THR A C 1
ATOM 984 O O . THR A 1 122 ? -0.791 3.068 -15.425 1.00 94.38 122 THR A O 1
ATOM 987 N N . LEU A 1 123 ? -1.595 2.443 -17.425 1.00 95.56 123 LEU A N 1
ATOM 988 C CA . LEU A 1 123 ? -3.008 2.556 -17.051 1.00 95.56 123 LEU A CA 1
ATOM 989 C C . LEU A 1 123 ? -3.391 1.623 -15.894 1.00 95.56 123 LEU A C 1
ATOM 991 O O . LEU A 1 123 ? -4.162 2.014 -15.021 1.00 95.56 123 LEU A O 1
ATOM 995 N N . ALA A 1 124 ? -2.855 0.399 -15.865 1.00 96.12 124 ALA A N 1
ATOM 996 C CA . ALA A 1 124 ? -3.120 -0.536 -14.775 1.00 96.12 124 ALA A CA 1
ATOM 997 C C . ALA A 1 124 ? -2.584 -0.013 -13.429 1.00 96.12 124 ALA A C 1
ATOM 999 O O . ALA A 1 124 ? -3.291 -0.074 -12.424 1.00 96.12 124 ALA A O 1
ATOM 1000 N N . TRP A 1 125 ? -1.369 0.547 -13.410 1.00 95.88 125 TRP A N 1
ATOM 1001 C CA . TRP A 1 125 ? -0.794 1.183 -12.218 1.00 95.88 125 TRP A CA 1
ATOM 1002 C C . TRP A 1 125 ? -1.557 2.449 -11.797 1.00 95.88 125 TRP A C 1
ATOM 1004 O O . TRP A 1 125 ? -1.827 2.642 -10.609 1.00 95.88 125 TRP A O 1
ATOM 1014 N N . GLU A 1 126 ? -1.979 3.282 -12.750 1.00 93.62 126 GLU A N 1
ATOM 1015 C CA . GLU A 1 126 ? -2.815 4.459 -12.480 1.00 93.62 126 GLU A CA 1
ATOM 1016 C C . GLU A 1 126 ? -4.167 4.075 -11.856 1.00 93.62 126 GLU A C 1
ATOM 1018 O O . GLU A 1 126 ? -4.621 4.717 -10.907 1.00 93.62 126 GLU A O 1
ATOM 1023 N N . GLU A 1 127 ? -4.809 3.003 -12.331 1.00 93.81 127 GLU A N 1
ATOM 1024 C CA . GLU A 1 127 ? -6.127 2.575 -11.846 1.00 93.81 127 GLU A CA 1
ATOM 1025 C C . GLU A 1 127 ? -6.126 2.227 -10.352 1.00 93.81 127 GLU A C 1
ATOM 1027 O O . GLU A 1 127 ? -7.073 2.567 -9.636 1.00 93.81 127 GLU A O 1
ATOM 1032 N N . ILE A 1 128 ? -5.059 1.583 -9.870 1.00 92.75 128 ILE A N 1
ATOM 1033 C CA . ILE A 1 128 ? -4.933 1.169 -8.467 1.00 92.75 128 ILE A CA 1
ATOM 1034 C C . ILE A 1 128 ? -4.371 2.274 -7.557 1.00 92.75 128 ILE A C 1
ATOM 1036 O O . ILE A 1 128 ? -4.540 2.199 -6.342 1.00 92.75 128 ILE A O 1
ATOM 1040 N N . THR A 1 129 ? -3.754 3.325 -8.112 1.00 90.25 129 THR A N 1
ATOM 1041 C CA . THR A 1 129 ? -3.143 4.431 -7.341 1.00 90.25 129 THR A CA 1
ATOM 1042 C C . THR A 1 129 ? -3.964 5.724 -7.325 1.00 90.25 129 THR A C 1
ATOM 1044 O O . THR A 1 129 ? -3.774 6.571 -6.441 1.00 90.25 129 THR A O 1
ATOM 1047 N N . LYS A 1 130 ? -4.889 5.921 -8.273 1.00 89.81 130 LYS A N 1
ATOM 1048 C CA . LYS A 1 130 ? -5.626 7.191 -8.417 1.00 89.81 130 LYS A CA 1
ATOM 1049 C C . LYS A 1 130 ? -6.591 7.503 -7.269 1.00 89.81 130 LYS A C 1
ATOM 1051 O O . LYS A 1 130 ? -6.855 8.672 -7.011 1.00 89.81 130 LYS A O 1
ATOM 1056 N N . TRP A 1 131 ? -7.062 6.492 -6.539 1.00 89.31 131 TRP A N 1
ATOM 1057 C CA . TRP A 1 131 ? -8.046 6.639 -5.454 1.00 89.31 131 TRP A CA 1
ATOM 1058 C C . TRP A 1 131 ? -7.427 6.881 -4.065 1.00 89.31 131 TRP A C 1
ATOM 1060 O O . TRP A 1 131 ? -8.117 6.798 -3.060 1.00 89.31 131 TRP A O 1
ATOM 1070 N N . ARG A 1 132 ? -6.121 7.161 -3.980 1.00 90.94 132 ARG A N 1
ATOM 1071 C CA . ARG A 1 132 ? -5.372 7.197 -2.708 1.00 90.94 132 ARG A CA 1
ATOM 1072 C C . ARG A 1 132 ? -5.840 8.247 -1.689 1.00 90.94 132 ARG A C 1
ATOM 1074 O O . ARG A 1 132 ? -5.677 8.036 -0.491 1.00 90.94 132 ARG A O 1
ATOM 1081 N N . ASN A 1 133 ? -6.398 9.366 -2.150 1.00 94.50 133 ASN A N 1
ATOM 1082 C CA . ASN A 1 133 ? -6.827 10.457 -1.277 1.00 94.50 133 ASN A CA 1
ATOM 1083 C C . ASN A 1 133 ? -8.276 10.239 -0.840 1.00 94.50 133 ASN A C 1
ATOM 1085 O O . ASN A 1 133 ? -9.175 10.214 -1.680 1.00 94.50 133 ASN A O 1
ATOM 1089 N N . ILE A 1 134 ? -8.495 10.133 0.467 1.00 96.38 134 ILE A N 1
ATOM 1090 C CA . ILE A 1 134 ? -9.812 9.944 1.078 1.00 96.38 134 ILE A CA 1
ATOM 1091 C C . ILE A 1 134 ? -10.183 11.119 1.982 1.00 96.38 134 ILE A C 1
ATOM 1093 O O . ILE A 1 134 ? -9.309 11.840 2.462 1.00 96.38 134 ILE A O 1
ATOM 1097 N N . ALA A 1 135 ? -11.478 11.294 2.214 1.00 97.19 135 ALA A N 1
ATOM 1098 C CA . ALA A 1 135 ? -12.035 12.146 3.246 1.00 97.19 135 ALA A CA 1
ATOM 1099 C C . ALA A 1 135 ? -12.335 11.296 4.489 1.00 97.19 135 ALA A C 1
ATOM 1101 O O . ALA A 1 135 ? -13.008 10.268 4.403 1.00 97.19 135 ALA A O 1
ATOM 1102 N N . VAL A 1 136 ? -11.835 11.724 5.646 1.00 97.19 136 VAL A N 1
ATOM 1103 C CA . VAL A 1 136 ? -12.132 11.125 6.954 1.00 97.19 136 VAL A CA 1
ATOM 1104 C C . VAL A 1 136 ? -12.786 12.146 7.873 1.00 97.19 136 VAL A C 1
ATOM 1106 O O . VAL A 1 136 ? -12.641 13.358 7.691 1.00 97.19 136 VAL A O 1
ATOM 1109 N N . SER A 1 137 ? -13.524 11.666 8.869 1.00 97.25 137 SER A N 1
ATOM 1110 C CA . SER A 1 137 ? -14.160 12.552 9.837 1.00 97.25 137 SER A CA 1
ATOM 1111 C C . SER A 1 137 ? -13.144 13.106 10.841 1.00 97.25 137 SER A C 1
ATOM 1113 O O . SER A 1 137 ? -12.056 12.561 11.033 1.00 97.25 137 SER A O 1
ATOM 1115 N N . LYS A 1 138 ? -13.518 14.180 11.542 1.00 96.94 138 LYS A N 1
ATOM 1116 C CA . LYS A 1 138 ? -12.720 14.687 12.666 1.00 96.94 138 LYS A CA 1
ATOM 1117 C C . LYS A 1 138 ? -12.578 13.654 13.790 1.00 96.94 138 LYS A C 1
ATOM 1119 O O . LYS A 1 138 ? -11.509 13.523 14.369 1.00 96.94 138 LYS A O 1
ATOM 1124 N N . ASP A 1 139 ? -13.645 12.906 14.067 1.00 97.19 139 ASP A N 1
ATOM 1125 C CA . ASP A 1 139 ? -13.661 11.845 15.081 1.00 97.19 139 ASP A CA 1
ATOM 1126 C C . ASP A 1 139 ? -12.659 10.724 14.743 1.00 97.19 139 ASP A C 1
ATOM 1128 O O . ASP A 1 139 ? -11.981 10.210 15.632 1.00 97.19 139 ASP A O 1
ATOM 1132 N N . ASP A 1 140 ? -12.482 10.395 13.457 1.00 96.75 140 ASP A N 1
ATOM 1133 C CA . ASP A 1 140 ? -11.456 9.436 13.027 1.00 96.75 140 ASP A CA 1
ATOM 1134 C C . ASP A 1 140 ? -10.040 9.908 13.365 1.00 96.75 140 ASP A C 1
ATOM 1136 O O . ASP A 1 140 ? -9.222 9.114 13.834 1.00 96.75 140 ASP A O 1
ATOM 1140 N N . LEU A 1 141 ? -9.766 11.195 13.142 1.00 96.81 141 LEU A N 1
ATOM 1141 C CA . LEU A 1 141 ? -8.484 11.829 13.444 1.00 96.81 141 LEU A CA 1
ATOM 1142 C C . LEU A 1 141 ? -8.230 11.922 14.957 1.00 96.81 141 LEU A C 1
ATOM 1144 O O . LEU A 1 141 ? -7.142 11.584 15.426 1.00 96.81 141 LEU A O 1
ATOM 1148 N N . GLU A 1 142 ? -9.253 12.279 15.737 1.00 96.38 142 GLU A N 1
ATOM 1149 C CA . GLU A 1 142 ? -9.184 12.331 17.201 1.00 96.38 142 GLU A CA 1
ATOM 1150 C C . GLU A 1 142 ? -8.873 10.950 17.805 1.00 96.38 142 GLU A C 1
ATOM 1152 O O . GLU A 1 142 ? -8.033 10.843 18.702 1.00 96.38 142 GLU A O 1
ATOM 1157 N N . LYS A 1 143 ? -9.461 9.869 17.271 1.00 95.25 143 LYS A N 1
ATOM 1158 C CA . LYS A 1 143 ? -9.192 8.486 17.715 1.00 95.25 143 LYS A CA 1
ATOM 1159 C C . LYS A 1 143 ? -7.754 8.026 17.487 1.00 95.25 143 LYS A C 1
ATOM 1161 O O . LYS A 1 143 ? -7.288 7.144 18.208 1.00 95.25 143 LYS A O 1
ATOM 1166 N N . ILE A 1 144 ? -7.061 8.588 16.497 1.00 94.88 144 ILE A N 1
ATOM 1167 C CA . ILE A 1 144 ? -5.643 8.295 16.232 1.00 94.88 144 ILE A CA 1
ATOM 1168 C C . ILE A 1 144 ? -4.699 9.371 16.784 1.00 94.88 144 ILE A C 1
ATOM 1170 O O . ILE A 1 144 ? -3.483 9.219 16.674 1.00 94.88 144 ILE A O 1
ATOM 1174 N N . GLY A 1 145 ? -5.237 10.438 17.386 1.00 95.25 145 GLY A N 1
ATOM 1175 C CA . GLY A 1 145 ? -4.464 11.546 17.945 1.00 95.25 145 GLY A CA 1
ATOM 1176 C C . GLY A 1 145 ? -3.636 12.301 16.903 1.00 95.25 145 GLY A C 1
ATOM 1177 O O . GLY A 1 145 ? -2.512 12.699 17.204 1.00 95.25 145 GLY A O 1
ATOM 1178 N N . GLN A 1 146 ? -4.153 12.446 15.681 1.00 94.81 146 GLN A N 1
ATOM 1179 C CA . GLN A 1 146 ? -3.496 13.158 14.580 1.00 94.81 146 GLN A CA 1
ATOM 1180 C C . GLN A 1 146 ? -4.389 14.284 14.063 1.00 94.81 146 GLN A C 1
ATOM 1182 O O . GLN A 1 146 ? -5.598 14.252 14.256 1.00 94.81 146 GLN A O 1
ATOM 1187 N N . ASP A 1 147 ? -3.790 15.234 13.351 1.00 94.12 147 ASP A N 1
ATOM 1188 C CA . ASP A 1 147 ? -4.499 16.260 12.587 1.00 94.12 147 ASP A CA 1
ATOM 1189 C C . ASP A 1 147 ? -4.257 16.054 11.088 1.00 94.12 147 ASP A C 1
ATOM 1191 O O . ASP A 1 147 ? -3.292 15.406 10.677 1.00 94.12 147 ASP A O 1
ATOM 1195 N N . SER A 1 148 ? -5.116 16.637 10.252 1.00 95.12 148 SER A N 1
ATOM 1196 C CA . SER A 1 148 ? -4.893 16.685 8.809 1.00 95.12 148 SER A CA 1
ATOM 1197 C C . SER A 1 148 ? -5.523 17.926 8.171 1.00 95.12 148 SER A C 1
ATOM 1199 O O . SER A 1 148 ? -6.093 18.781 8.848 1.00 95.12 148 SER A O 1
ATOM 1201 N N . ILE A 1 149 ? -5.384 18.049 6.853 1.00 92.94 149 ILE A N 1
ATOM 1202 C CA . ILE A 1 149 ? -5.892 19.162 6.054 1.00 92.94 149 ILE A CA 1
ATOM 1203 C C . ILE A 1 149 ? -7.409 19.029 5.912 1.00 92.94 149 ILE A C 1
ATOM 1205 O O . ILE A 1 149 ? -7.895 18.037 5.373 1.00 92.94 149 ILE A O 1
ATOM 1209 N N . GLU A 1 150 ? -8.150 20.038 6.361 1.00 94.50 150 GLU A N 1
ATOM 1210 C CA . GLU A 1 150 ? -9.592 20.140 6.127 1.00 94.50 150 GLU A CA 1
ATOM 1211 C C . GLU A 1 150 ? -9.875 20.387 4.638 1.00 94.50 150 GLU A C 1
ATOM 1213 O O . GLU A 1 150 ? -9.244 21.235 4.000 1.00 94.50 150 GLU A O 1
ATOM 1218 N N . LEU A 1 151 ? -10.812 19.629 4.074 1.00 94.75 151 LEU A N 1
ATOM 1219 C CA . LEU A 1 151 ? -11.224 19.747 2.679 1.00 94.75 151 LEU A CA 1
ATOM 1220 C C . LEU A 1 151 ? -12.146 20.959 2.502 1.00 94.75 151 LEU A C 1
ATOM 1222 O O . LEU A 1 151 ? -13.062 21.186 3.291 1.00 94.75 151 LEU A O 1
ATOM 1226 N N . ALA A 1 152 ? -11.930 21.736 1.437 1.00 93.50 152 ALA A N 1
ATOM 1227 C CA . ALA A 1 152 ? -12.612 23.017 1.226 1.00 93.50 152 ALA A CA 1
ATOM 1228 C C . ALA A 1 152 ? -14.129 22.898 0.987 1.00 93.50 152 ALA A C 1
ATOM 1230 O O . ALA A 1 152 ? -14.857 23.880 1.128 1.00 93.50 152 ALA A O 1
ATOM 1231 N N . ASP A 1 153 ? -14.607 21.713 0.613 1.00 93.25 153 ASP A N 1
ATOM 1232 C CA . ASP A 1 153 ? -16.027 21.404 0.437 1.00 93.25 153 ASP A CA 1
ATOM 1233 C C . ASP A 1 153 ? -16.722 20.977 1.745 1.00 93.25 153 ASP A C 1
ATOM 1235 O O . ASP A 1 153 ? -17.923 20.709 1.742 1.00 93.25 153 ASP A O 1
ATOM 1239 N N . GLY A 1 154 ? -15.986 20.928 2.863 1.00 93.31 154 GLY A N 1
ATOM 1240 C CA . GLY A 1 154 ? -16.502 20.548 4.176 1.00 93.31 154 GLY A CA 1
ATOM 1241 C C . GLY A 1 154 ? -16.793 19.053 4.327 1.00 93.31 154 GLY A C 1
ATOM 1242 O O . GLY A 1 154 ? -17.447 18.662 5.293 1.00 93.31 154 GLY A O 1
ATOM 1243 N N . THR A 1 155 ? -16.332 18.206 3.399 1.00 93.75 155 THR A N 1
ATOM 1244 C CA . THR A 1 155 ? -16.569 16.748 3.443 1.00 93.75 155 THR A CA 1
ATOM 1245 C C . THR A 1 155 ? -15.770 16.026 4.528 1.00 93.75 155 THR A C 1
ATOM 1247 O O . THR A 1 155 ? -16.072 14.879 4.852 1.00 93.75 155 THR A O 1
ATOM 1250 N N . GLY A 1 156 ? -14.780 16.693 5.122 1.00 95.69 156 GLY A N 1
ATOM 1251 C CA . GLY A 1 156 ? -13.965 16.165 6.206 1.00 95.69 156 GLY A CA 1
ATOM 1252 C C . GLY A 1 156 ? -12.511 16.577 6.051 1.00 95.69 156 GLY A C 1
ATOM 1253 O O . GLY A 1 156 ? -12.207 17.695 5.637 1.00 95.69 156 GLY A O 1
ATOM 1254 N N . TYR A 1 157 ? -11.612 15.658 6.377 1.00 96.88 157 TYR A N 1
ATOM 1255 C CA . TYR A 1 157 ? -10.174 15.873 6.354 1.00 96.88 157 TYR A CA 1
ATOM 1256 C C . TYR A 1 157 ? -9.504 14.910 5.383 1.00 96.88 157 TYR A C 1
ATOM 1258 O O . TYR A 1 157 ? -9.869 13.740 5.298 1.00 96.88 157 TYR A O 1
ATOM 1266 N N . MET A 1 158 ? -8.511 15.399 4.650 1.00 96.62 158 MET A N 1
ATOM 1267 C CA . MET A 1 158 ? -7.750 14.600 3.702 1.00 96.62 158 MET A CA 1
ATOM 1268 C C . MET A 1 158 ? -6.931 13.539 4.442 1.00 96.62 158 MET A C 1
ATOM 1270 O O . MET A 1 158 ? -6.222 13.847 5.391 1.00 96.62 158 MET A O 1
ATOM 1274 N N . ALA A 1 159 ? -6.968 12.295 3.995 1.00 96.69 159 ALA A N 1
ATOM 1275 C CA . ALA A 1 159 ? -6.086 11.241 4.479 1.00 96.69 159 ALA A CA 1
ATOM 1276 C C . ALA A 1 159 ? -5.742 10.266 3.347 1.00 96.69 159 ALA A C 1
ATOM 1278 O O . ALA A 1 159 ? -6.259 10.355 2.231 1.00 96.69 159 ALA A O 1
ATOM 1279 N N . THR A 1 160 ? -4.859 9.317 3.632 1.00 96.06 160 THR A N 1
ATOM 1280 C CA . THR A 1 160 ? -4.505 8.227 2.721 1.00 96.06 160 THR A CA 1
ATOM 1281 C C . THR A 1 160 ? -4.345 6.955 3.536 1.00 96.06 160 THR A C 1
ATOM 1283 O O . THR A 1 160 ? -3.721 6.966 4.593 1.00 96.06 160 THR A O 1
ATOM 1286 N N . LEU A 1 161 ? -4.920 5.848 3.064 1.00 96.12 161 LEU A N 1
ATOM 1287 C CA . LEU A 1 161 ? -4.627 4.545 3.656 1.00 96.12 161 LEU A CA 1
ATOM 1288 C C . LEU A 1 161 ? -3.204 4.122 3.268 1.00 96.12 161 LEU A C 1
ATOM 1290 O O . LEU A 1 161 ? -2.863 4.142 2.086 1.00 96.12 161 LEU A O 1
ATOM 1294 N N . GLU A 1 162 ? -2.419 3.648 4.237 1.00 95.19 162 GLU A N 1
ATOM 1295 C CA . GLU A 1 162 ? -1.017 3.232 4.043 1.00 95.19 162 GLU A CA 1
ATOM 1296 C C . GLU A 1 162 ? -0.813 2.283 2.852 1.00 95.19 162 GLU A C 1
ATOM 1298 O O . GLU A 1 162 ? 0.137 2.437 2.095 1.00 95.19 162 GLU A O 1
ATOM 1303 N N . VAL A 1 163 ? -1.737 1.348 2.596 1.00 95.75 163 VAL A N 1
ATOM 1304 C CA . VAL A 1 163 ? -1.622 0.427 1.449 1.00 95.75 163 VAL A CA 1
ATOM 1305 C C . VAL A 1 163 ? -1.564 1.153 0.097 1.00 95.75 163 VAL A C 1
ATOM 1307 O O . VAL A 1 163 ? -0.796 0.753 -0.774 1.00 95.75 163 VAL A O 1
ATOM 1310 N N . PHE A 1 164 ? -2.301 2.254 -0.077 1.00 97.00 164 PHE A N 1
ATOM 1311 C CA . PHE A 1 164 ? -2.239 3.052 -1.305 1.00 97.00 164 PHE A CA 1
ATOM 1312 C C . PHE A 1 164 ? -0.947 3.866 -1.384 1.00 97.00 164 PHE A C 1
ATOM 1314 O O . PHE A 1 164 ? -0.429 4.077 -2.480 1.00 97.00 164 PHE A O 1
ATOM 1321 N N . HIS A 1 165 ? -0.395 4.278 -0.239 1.00 96.56 165 HIS A N 1
ATOM 1322 C CA . HIS A 1 165 ? 0.920 4.907 -0.182 1.00 96.56 165 HIS A CA 1
ATOM 1323 C C . HIS A 1 165 ? 2.037 3.914 -0.539 1.00 96.56 165 HIS A C 1
ATOM 1325 O O . HIS A 1 165 ? 2.919 4.254 -1.324 1.00 96.56 165 HIS A O 1
ATOM 1331 N N . HIS A 1 166 ? 1.961 2.663 -0.071 1.00 97.25 166 HIS A N 1
ATOM 1332 C CA . HIS A 1 166 ? 2.893 1.601 -0.462 1.00 97.25 166 HIS A CA 1
ATOM 1333 C C . HIS A 1 166 ? 2.845 1.334 -1.973 1.00 97.25 166 HIS A C 1
ATOM 1335 O O . HIS A 1 166 ? 3.885 1.272 -2.623 1.00 97.25 166 HIS A O 1
ATOM 1341 N N . ILE A 1 167 ? 1.647 1.221 -2.557 1.00 96.94 167 ILE A N 1
ATOM 1342 C CA . ILE A 1 167 ? 1.498 0.994 -4.004 1.00 96.94 167 ILE A CA 1
ATOM 1343 C C . ILE A 1 167 ? 2.022 2.199 -4.799 1.00 96.94 167 ILE A C 1
ATOM 1345 O O . ILE A 1 167 ? 2.721 2.006 -5.789 1.00 96.94 167 ILE A O 1
ATOM 1349 N N . HIS A 1 168 ? 1.761 3.430 -4.345 1.00 95.69 168 HIS A N 1
ATOM 1350 C CA . HIS A 1 168 ? 2.351 4.635 -4.936 1.00 95.69 168 HIS A CA 1
ATOM 1351 C C . HIS A 1 168 ? 3.886 4.612 -4.887 1.00 95.69 168 HIS A C 1
ATOM 1353 O O . HIS A 1 168 ? 4.528 4.886 -5.896 1.00 95.69 168 HIS A O 1
ATOM 1359 N N . CYS A 1 169 ? 4.473 4.231 -3.748 1.00 96.88 169 CYS A N 1
ATOM 1360 C CA . CYS A 1 169 ? 5.921 4.095 -3.595 1.00 96.88 169 CYS A CA 1
ATOM 1361 C C . CYS A 1 169 ? 6.504 3.057 -4.566 1.00 96.88 169 CYS A C 1
ATOM 1363 O O . CYS A 1 169 ? 7.528 3.310 -5.199 1.00 96.88 169 CYS A O 1
ATOM 1365 N N . LEU A 1 170 ? 5.845 1.903 -4.716 1.00 97.06 170 LEU A N 1
ATOM 1366 C CA . LEU A 1 170 ? 6.249 0.871 -5.676 1.00 97.06 170 LEU A CA 1
ATOM 1367 C C . LEU A 1 170 ? 6.194 1.380 -7.120 1.00 97.06 170 LEU A C 1
ATOM 1369 O O . LEU A 1 170 ? 7.140 1.164 -7.880 1.00 97.06 170 LEU A O 1
ATOM 1373 N N . ASP A 1 171 ? 5.120 2.078 -7.492 1.00 95.88 171 ASP A N 1
ATOM 1374 C CA . ASP A 1 171 ? 4.975 2.648 -8.831 1.00 95.88 171 ASP A CA 1
ATOM 1375 C C . ASP A 1 171 ? 6.022 3.737 -9.105 1.00 95.88 171 ASP A C 1
ATOM 1377 O O . ASP A 1 171 ? 6.629 3.770 -10.175 1.00 95.88 171 ASP A O 1
ATOM 1381 N N . PHE A 1 172 ? 6.324 4.574 -8.110 1.00 94.56 172 PHE A N 1
ATOM 1382 C CA . PHE A 1 172 ? 7.356 5.600 -8.222 1.00 94.56 172 PHE A CA 1
ATOM 1383 C C . PHE A 1 172 ? 8.752 4.994 -8.435 1.00 94.56 172 PHE A C 1
ATOM 1385 O O . PHE A 1 172 ? 9.488 5.424 -9.325 1.00 94.56 172 PHE A O 1
ATOM 1392 N N . ILE A 1 173 ? 9.105 3.937 -7.690 1.00 95.94 173 ILE A N 1
ATOM 1393 C CA . ILE A 1 173 ? 10.357 3.186 -7.895 1.00 95.94 173 ILE A CA 1
ATOM 1394 C C . ILE A 1 173 ? 10.399 2.589 -9.307 1.00 95.94 173 ILE A C 1
ATOM 1396 O O . ILE A 1 173 ? 11.413 2.699 -10.000 1.00 95.94 173 ILE A O 1
ATOM 1400 N N . ARG A 1 174 ? 9.295 1.989 -9.768 1.00 95.44 174 ARG A N 1
ATOM 1401 C CA . ARG A 1 174 ? 9.176 1.440 -11.126 1.00 95.44 174 ARG A CA 1
ATOM 1402 C C . ARG A 1 174 ? 9.408 2.521 -12.185 1.00 95.44 174 ARG A C 1
ATOM 1404 O O . ARG A 1 174 ? 10.191 2.305 -13.110 1.00 95.44 174 ARG A O 1
ATOM 1411 N N . MET A 1 175 ? 8.771 3.683 -12.050 1.00 93.81 175 MET A N 1
ATOM 1412 C CA . MET A 1 175 ? 8.960 4.817 -12.958 1.00 93.81 175 MET A CA 1
ATOM 1413 C C . MET A 1 175 ? 10.402 5.332 -12.937 1.00 93.81 175 MET A C 1
ATOM 1415 O O . MET A 1 175 ? 10.938 5.653 -13.994 1.00 93.81 175 MET A O 1
ATOM 1419 N N . TYR A 1 176 ? 11.060 5.344 -11.774 1.00 93.38 176 TYR A N 1
ATOM 1420 C CA . TYR A 1 176 ? 12.468 5.725 -11.654 1.00 93.38 176 TYR A CA 1
ATOM 1421 C C . TYR A 1 176 ? 13.418 4.757 -12.373 1.00 93.38 176 TYR A C 1
ATOM 1423 O O . TYR A 1 176 ? 14.342 5.195 -13.059 1.00 93.38 176 TYR A O 1
ATOM 1431 N N . ILE A 1 177 ? 13.176 3.443 -12.277 1.00 94.00 177 ILE A N 1
ATOM 1432 C CA . ILE A 1 177 ? 13.942 2.425 -13.022 1.00 94.00 177 ILE A CA 1
ATOM 1433 C C . ILE A 1 177 ? 13.841 2.675 -14.534 1.00 94.00 177 ILE A C 1
ATOM 1435 O O . ILE A 1 177 ? 14.820 2.511 -15.260 1.00 94.00 177 ILE A O 1
ATOM 1439 N N . PHE A 1 178 ? 12.674 3.118 -15.004 1.00 93.62 178 PHE A N 1
ATOM 1440 C CA . PHE A 1 178 ? 12.405 3.433 -16.407 1.00 93.62 178 PHE A CA 1
ATOM 1441 C C . PHE A 1 178 ? 12.324 4.942 -16.679 1.00 93.62 178 PHE A C 1
ATOM 1443 O O . PHE A 1 178 ? 11.517 5.385 -17.500 1.00 93.62 178 PHE A O 1
ATOM 1450 N N . LYS A 1 179 ? 13.163 5.739 -16.010 1.00 90.56 179 LYS A N 1
ATOM 1451 C CA . LYS A 1 179 ? 13.117 7.209 -16.077 1.00 90.56 179 LYS A CA 1
ATOM 1452 C C . LYS A 1 179 ? 13.252 7.797 -17.484 1.00 90.56 179 LYS A C 1
ATOM 1454 O O . LYS A 1 179 ? 12.707 8.864 -17.727 1.00 90.56 179 LYS A O 1
ATOM 1459 N N . ASP A 1 180 ? 13.915 7.093 -18.403 1.00 89.62 180 ASP A N 1
ATOM 1460 C CA . ASP A 1 180 ? 14.034 7.510 -19.808 1.00 89.62 180 ASP A CA 1
ATOM 1461 C C . ASP A 1 180 ? 12.686 7.457 -20.551 1.00 89.62 180 ASP A C 1
ATOM 1463 O O . ASP A 1 180 ? 12.484 8.167 -21.531 1.00 89.62 180 ASP A O 1
ATOM 1467 N N . TYR A 1 181 ? 11.760 6.604 -20.101 1.00 91.69 181 TYR A N 1
ATOM 1468 C CA . TYR A 1 181 ? 10.403 6.508 -20.644 1.00 91.69 181 TYR A CA 1
ATOM 1469 C C . TYR A 1 181 ? 9.437 7.468 -19.937 1.00 91.69 181 TYR A C 1
ATOM 1471 O O . TYR A 1 181 ? 8.562 8.045 -20.575 1.00 91.69 181 TYR A O 1
ATOM 1479 N N . TYR A 1 182 ? 9.584 7.623 -18.619 1.00 88.25 182 TYR A N 1
ATOM 1480 C CA . TYR A 1 182 ? 8.693 8.417 -17.767 1.00 88.25 182 TYR A CA 1
ATOM 1481 C C . TYR A 1 182 ? 9.256 9.806 -17.441 1.00 88.25 182 TYR A C 1
ATOM 1483 O O . TYR A 1 182 ? 9.056 10.279 -16.328 1.00 88.25 182 TYR A O 1
ATOM 1491 N N . ASP A 1 183 ? 9.992 10.447 -18.352 1.00 78.12 183 ASP A N 1
ATOM 1492 C CA . ASP A 1 183 ? 10.661 11.722 -18.063 1.00 78.12 183 ASP A CA 1
ATOM 1493 C C . ASP A 1 183 ? 9.673 12.778 -17.527 1.00 78.12 183 ASP A C 1
ATOM 1495 O O . ASP A 1 183 ? 8.777 13.239 -18.234 1.00 78.12 183 ASP A O 1
ATOM 1499 N N . THR A 1 184 ? 9.826 13.126 -16.246 1.00 70.12 184 THR A N 1
ATOM 1500 C CA . THR A 1 184 ? 8.980 14.081 -15.519 1.00 70.12 184 THR A CA 1
ATOM 1501 C C . THR A 1 184 ? 9.575 15.489 -15.484 1.00 70.12 184 THR A C 1
ATOM 1503 O O . THR A 1 184 ? 8.954 16.387 -14.921 1.00 70.12 184 THR A O 1
ATOM 1506 N N . HIS A 1 185 ? 10.772 15.698 -16.054 1.00 75.25 185 HIS A N 1
ATOM 1507 C CA . HIS A 1 185 ? 11.554 16.940 -15.947 1.00 75.25 185 HIS A CA 1
ATOM 1508 C C . HIS A 1 185 ? 11.850 17.398 -14.501 1.00 75.25 185 HIS A C 1
ATOM 1510 O O . HIS A 1 185 ? 12.241 18.543 -14.272 1.00 75.25 185 HIS A O 1
ATOM 1516 N N . GLU A 1 186 ? 11.695 16.514 -13.512 1.00 76.38 186 GLU A N 1
ATOM 1517 C CA . GLU A 1 186 ? 11.995 16.803 -12.110 1.00 76.38 186 GLU A CA 1
ATOM 1518 C C . GLU A 1 186 ? 13.502 16.804 -11.823 1.00 76.38 186 GLU A C 1
ATOM 1520 O O . GLU A 1 186 ? 14.300 16.117 -12.465 1.00 76.38 186 GLU A O 1
ATOM 1525 N N . ASN A 1 187 ? 13.894 17.542 -10.783 1.00 87.25 187 ASN A N 1
ATOM 1526 C CA . ASN A 1 187 ? 15.263 17.547 -10.285 1.00 87.25 187 ASN A CA 1
ATOM 1527 C C . ASN A 1 187 ? 15.694 16.137 -9.830 1.00 87.25 187 ASN A C 1
ATOM 1529 O O . ASN A 1 187 ? 15.087 15.549 -8.932 1.00 87.25 187 ASN A O 1
ATOM 1533 N N . GLU A 1 188 ? 16.792 15.623 -10.393 1.00 87.44 188 GLU A N 1
ATOM 1534 C CA . GLU A 1 188 ? 17.255 14.249 -10.142 1.00 87.44 188 GLU A CA 1
ATOM 1535 C C . GLU A 1 188 ? 17.565 13.969 -8.664 1.00 87.44 188 GLU A C 1
ATOM 1537 O O . GLU A 1 188 ? 17.327 12.864 -8.182 1.00 87.44 188 GLU A O 1
ATOM 1542 N N . ASN A 1 189 ? 18.046 14.966 -7.915 1.00 88.88 189 ASN A N 1
ATOM 1543 C CA . ASN A 1 189 ? 18.321 14.809 -6.488 1.00 88.88 189 ASN A CA 1
ATOM 1544 C C . ASN A 1 189 ? 17.026 14.673 -5.673 1.00 88.88 189 ASN A C 1
ATOM 1546 O O . ASN A 1 189 ? 16.968 13.890 -4.728 1.00 88.88 189 ASN A O 1
ATOM 1550 N N . LEU A 1 190 ? 15.974 15.413 -6.035 1.00 88.31 190 LEU A N 1
ATOM 1551 C CA . LEU A 1 190 ? 14.668 15.281 -5.381 1.00 88.31 190 LEU A CA 1
ATOM 1552 C C . LEU A 1 190 ? 14.030 13.937 -5.700 1.00 88.31 190 LEU A C 1
ATOM 1554 O O . LEU A 1 190 ? 13.539 13.262 -4.798 1.00 88.31 190 LEU A O 1
ATOM 1558 N N . ARG A 1 191 ? 14.123 13.518 -6.962 1.00 89.19 191 ARG A N 1
ATOM 1559 C CA . ARG A 1 191 ? 13.622 12.223 -7.407 1.00 89.19 191 ARG A CA 1
ATOM 1560 C C . ARG A 1 191 ? 14.323 11.073 -6.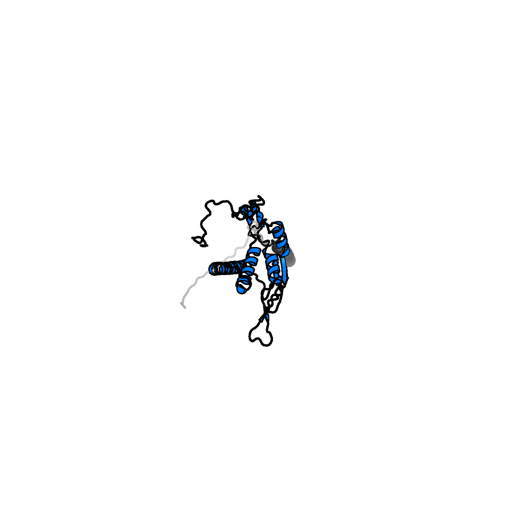685 1.00 89.19 191 ARG A C 1
ATOM 1562 O O . ARG A 1 191 ? 13.656 10.182 -6.169 1.00 89.19 191 ARG A O 1
ATOM 1569 N N . TRP A 1 192 ? 15.648 11.137 -6.562 1.00 91.38 192 TRP A N 1
ATOM 1570 C CA . TRP A 1 192 ? 16.425 10.176 -5.777 1.00 91.38 192 TRP A CA 1
ATOM 1571 C C . TRP A 1 192 ? 15.994 10.131 -4.305 1.00 91.38 192 TRP A C 1
ATOM 1573 O O . TRP A 1 192 ? 15.733 9.052 -3.782 1.00 91.38 192 TRP A O 1
ATOM 1583 N N . LYS A 1 193 ? 15.866 11.286 -3.637 1.00 93.19 193 LYS A N 1
ATOM 1584 C CA . LYS A 1 193 ? 15.408 11.342 -2.236 1.00 93.19 193 LYS A CA 1
ATOM 1585 C C . LYS A 1 193 ? 14.022 10.732 -2.050 1.00 93.19 193 LYS A C 1
ATOM 1587 O O . LYS A 1 193 ? 13.767 10.095 -1.032 1.00 93.19 193 LYS A O 1
ATOM 1592 N N . HIS A 1 194 ? 13.132 10.933 -3.018 1.00 93.56 194 HIS A N 1
ATOM 1593 C CA . HIS A 1 194 ? 11.805 10.337 -2.985 1.00 93.56 194 HIS A CA 1
ATOM 1594 C C . HIS A 1 194 ? 11.896 8.809 -3.126 1.00 93.56 194 HIS A C 1
ATOM 1596 O O . HIS A 1 194 ? 11.327 8.105 -2.301 1.00 93.56 194 HIS A O 1
ATOM 1602 N N . VAL A 1 195 ? 12.697 8.282 -4.063 1.00 95.62 195 VAL A N 1
ATOM 1603 C CA . VAL A 1 195 ? 12.953 6.831 -4.173 1.00 95.62 195 VAL A CA 1
ATOM 1604 C C . VAL A 1 195 ? 13.511 6.244 -2.874 1.00 95.62 195 VAL A C 1
ATOM 1606 O O . VAL A 1 195 ? 13.028 5.209 -2.423 1.00 95.62 195 VAL A O 1
ATOM 1609 N N . ASP A 1 196 ? 14.493 6.901 -2.257 1.00 96.50 196 ASP A N 1
ATOM 1610 C CA . ASP A 1 196 ? 15.110 6.450 -1.002 1.00 96.50 196 ASP A CA 1
ATOM 1611 C C . ASP A 1 196 ? 14.075 6.354 0.138 1.00 96.50 196 ASP A C 1
ATOM 1613 O O . ASP A 1 196 ? 13.974 5.339 0.828 1.00 96.50 196 ASP A O 1
ATOM 1617 N N . HIS A 1 197 ? 13.203 7.360 0.255 1.00 96.50 197 HIS A N 1
ATOM 1618 C CA . HIS A 1 197 ? 12.075 7.349 1.188 1.00 96.50 197 HIS A CA 1
ATOM 1619 C C . HIS A 1 197 ? 11.053 6.241 0.881 1.00 96.50 197 HIS A C 1
ATOM 1621 O O . HIS A 1 197 ? 10.607 5.546 1.797 1.00 96.50 197 HIS A O 1
ATOM 1627 N N . CYS A 1 198 ? 10.710 6.039 -0.397 1.00 97.62 198 CYS A N 1
ATOM 1628 C CA . CYS A 1 198 ? 9.805 4.976 -0.835 1.00 97.62 198 CYS A CA 1
ATOM 1629 C C . CYS A 1 198 ? 10.331 3.589 -0.444 1.00 97.62 198 CYS A C 1
ATOM 1631 O O . CYS A 1 198 ? 9.569 2.758 0.051 1.00 97.62 198 CYS A O 1
ATOM 1633 N N . ILE A 1 199 ? 11.631 3.336 -0.631 1.00 98.31 199 ILE A N 1
ATOM 1634 C CA . ILE A 1 199 ? 12.269 2.070 -0.246 1.00 98.31 199 ILE A CA 1
ATOM 1635 C C . ILE A 1 199 ? 12.155 1.854 1.268 1.00 98.31 199 ILE A C 1
ATOM 1637 O O . ILE A 1 199 ? 11.806 0.756 1.706 1.00 98.31 199 ILE A O 1
ATOM 1641 N N . GLU A 1 200 ? 12.391 2.892 2.070 1.00 98.06 200 GLU A N 1
ATOM 1642 C CA . GLU A 1 200 ? 12.314 2.803 3.530 1.00 98.06 200 GLU A CA 1
ATOM 1643 C C . GLU A 1 200 ? 10.886 2.551 4.047 1.00 98.06 200 GLU A C 1
ATOM 1645 O O . GLU A 1 200 ? 10.689 1.743 4.964 1.00 98.06 200 GLU A O 1
ATOM 1650 N N . ILE A 1 201 ? 9.878 3.177 3.429 1.00 97.44 201 ILE A N 1
ATOM 1651 C CA . ILE A 1 201 ? 8.462 2.902 3.716 1.00 97.44 201 ILE A CA 1
ATOM 1652 C C . ILE A 1 201 ? 8.137 1.440 3.428 1.00 97.44 201 ILE A C 1
ATOM 1654 O O . ILE A 1 201 ? 7.576 0.753 4.281 1.00 97.44 201 ILE A O 1
ATOM 1658 N N . LEU A 1 202 ? 8.514 0.941 2.250 1.00 98.31 202 LEU A N 1
ATOM 1659 C CA . LEU A 1 202 ? 8.214 -0.430 1.842 1.00 98.31 202 LEU A CA 1
ATOM 1660 C C . LEU A 1 202 ? 8.929 -1.457 2.721 1.00 98.31 202 LEU A C 1
ATOM 1662 O O . LEU A 1 202 ? 8.314 -2.439 3.136 1.00 98.31 202 LEU A O 1
ATOM 1666 N N . ARG A 1 203 ? 10.195 -1.208 3.076 1.00 98.00 203 ARG A N 1
ATOM 1667 C CA . ARG A 1 203 ? 10.949 -2.045 4.018 1.00 98.00 203 ARG A CA 1
ATOM 1668 C C . ARG A 1 203 ? 10.254 -2.103 5.381 1.00 98.00 203 ARG A C 1
ATOM 1670 O O . ARG A 1 203 ? 10.072 -3.188 5.935 1.00 98.00 203 ARG A O 1
ATOM 1677 N N . THR A 1 204 ? 9.860 -0.951 5.924 1.00 97.69 204 THR A N 1
ATOM 1678 C CA . THR A 1 204 ? 9.181 -0.872 7.228 1.00 97.69 204 THR A CA 1
ATOM 1679 C C . THR A 1 204 ? 7.798 -1.516 7.180 1.00 97.69 204 THR A C 1
ATOM 1681 O O . THR A 1 204 ? 7.429 -2.236 8.105 1.00 97.69 204 THR A O 1
ATOM 1684 N N . SER A 1 205 ? 7.061 -1.333 6.084 1.00 96.81 205 SER A N 1
ATOM 1685 C CA . SER A 1 205 ? 5.771 -1.979 5.856 1.00 96.81 205 SER A CA 1
ATOM 1686 C C . SER A 1 205 ? 5.888 -3.501 5.823 1.00 96.81 205 SER A C 1
ATOM 1688 O O . SER A 1 205 ? 5.155 -4.178 6.541 1.00 96.81 205 SER A O 1
ATOM 1690 N N . ALA A 1 206 ? 6.856 -4.039 5.077 1.00 96.94 206 ALA A N 1
ATOM 1691 C CA . ALA A 1 206 ? 7.100 -5.476 5.009 1.00 96.94 206 ALA A CA 1
ATOM 1692 C C . ALA A 1 206 ? 7.429 -6.061 6.392 1.00 96.94 206 ALA A C 1
ATOM 1694 O O . ALA A 1 206 ? 6.915 -7.115 6.759 1.00 96.94 206 ALA A O 1
ATOM 1695 N N . MET A 1 207 ? 8.222 -5.351 7.201 1.00 97.00 207 MET A N 1
ATOM 1696 C CA . MET A 1 207 ? 8.509 -5.754 8.584 1.00 97.00 207 MET A CA 1
ATOM 1697 C C . MET A 1 207 ? 7.304 -5.629 9.522 1.00 97.00 207 MET A C 1
ATOM 1699 O O . MET A 1 207 ? 7.205 -6.391 10.477 1.00 97.00 207 MET A O 1
ATOM 1703 N N . CYS A 1 208 ? 6.404 -4.679 9.274 1.00 94.00 208 CYS A N 1
ATOM 1704 C CA . CYS A 1 208 ? 5.176 -4.502 10.047 1.00 94.00 208 CYS A CA 1
ATOM 1705 C C . CYS A 1 208 ? 4.142 -5.590 9.727 1.00 94.00 208 CYS A C 1
ATOM 1707 O O . CYS A 1 208 ? 3.501 -6.125 10.629 1.00 94.00 208 CYS A O 1
ATOM 1709 N N . GLN A 1 209 ? 3.992 -5.932 8.446 1.00 93.00 209 GLN A N 1
ATOM 1710 C CA . GLN A 1 209 ? 3.113 -7.009 7.998 1.00 93.00 209 GLN A CA 1
ATOM 1711 C C . GLN A 1 209 ? 3.670 -8.386 8.370 1.00 93.00 209 GLN A C 1
ATOM 1713 O O . GLN A 1 209 ? 2.885 -9.259 8.728 1.00 93.00 209 GLN A O 1
ATOM 1718 N N . ALA A 1 210 ? 5.000 -8.547 8.322 1.00 94.75 210 ALA A N 1
ATOM 1719 C CA . ALA A 1 210 ? 5.741 -9.742 8.724 1.00 94.75 210 ALA A CA 1
ATOM 1720 C C . ALA A 1 210 ? 5.091 -11.043 8.229 1.00 94.75 210 ALA A C 1
ATOM 1722 O O . ALA A 1 210 ? 4.768 -11.920 9.028 1.00 94.75 210 ALA A O 1
ATOM 1723 N N . ASP A 1 211 ? 4.875 -11.151 6.916 1.00 93.50 211 ASP A N 1
ATOM 1724 C CA . ASP A 1 211 ? 4.269 -12.342 6.323 1.00 93.50 211 ASP A CA 1
ATOM 1725 C C . ASP A 1 211 ? 5.096 -13.597 6.652 1.00 93.50 211 ASP A C 1
ATOM 1727 O O . ASP A 1 211 ? 6.267 -13.711 6.287 1.00 93.50 211 ASP A O 1
ATOM 1731 N N . ILE A 1 212 ? 4.474 -14.524 7.382 1.00 93.44 212 ILE A N 1
ATOM 1732 C CA . ILE A 1 212 ? 5.087 -15.764 7.875 1.00 93.44 212 ILE A CA 1
ATOM 1733 C C . ILE A 1 212 ? 4.895 -16.951 6.919 1.00 93.44 212 ILE A C 1
ATOM 1735 O O . ILE A 1 212 ? 5.236 -18.085 7.266 1.00 93.44 212 ILE A O 1
ATOM 1739 N N . SER A 1 213 ? 4.333 -16.715 5.733 1.00 92.69 213 SER A N 1
ATOM 1740 C CA . SER A 1 213 ? 4.181 -17.728 4.689 1.00 92.69 213 SER A CA 1
ATOM 1741 C C . SER A 1 213 ? 5.554 -18.224 4.221 1.00 92.69 213 SER A C 1
ATOM 1743 O O . SER A 1 213 ? 6.501 -17.455 4.055 1.00 92.69 213 SER A O 1
ATOM 1745 N N . LEU A 1 214 ? 5.693 -19.538 4.030 1.00 91.94 214 LEU A N 1
ATOM 1746 C CA . LEU A 1 214 ? 6.991 -20.152 3.749 1.00 91.94 214 LEU A CA 1
ATOM 1747 C C . LEU A 1 214 ? 7.278 -20.202 2.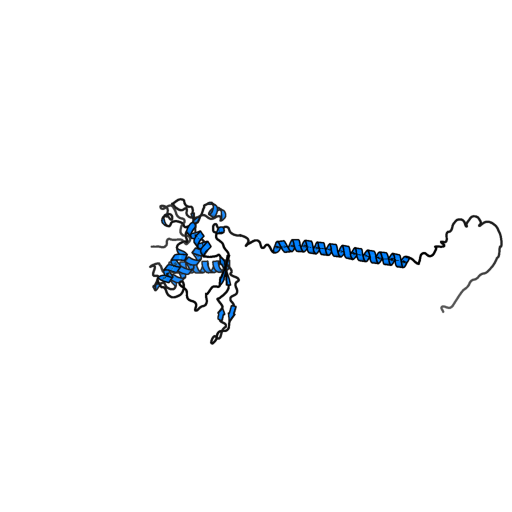250 1.00 91.94 214 LEU A C 1
ATOM 1749 O O . LEU A 1 214 ? 6.641 -20.961 1.523 1.00 91.94 214 LEU A O 1
ATOM 1753 N N . VAL A 1 215 ? 8.320 -19.493 1.819 1.00 91.88 215 VAL A N 1
ATOM 1754 C CA . VAL A 1 215 ? 8.972 -19.745 0.527 1.00 91.88 215 VAL A CA 1
ATOM 1755 C C . VAL A 1 215 ? 9.742 -21.060 0.623 1.00 91.88 215 VAL A C 1
ATOM 1757 O O . VAL A 1 215 ? 10.610 -21.234 1.482 1.00 91.88 215 VAL A O 1
ATOM 1760 N N . THR A 1 216 ? 9.406 -22.004 -0.251 1.00 92.56 216 THR A N 1
ATOM 1761 C CA . THR A 1 216 ? 10.080 -23.308 -0.321 1.00 92.56 216 THR A CA 1
ATOM 1762 C C . THR A 1 216 ? 11.152 -23.302 -1.404 1.00 92.56 216 THR A C 1
ATOM 1764 O O . THR A 1 216 ? 11.243 -22.368 -2.195 1.00 92.56 216 THR A O 1
ATOM 1767 N N . TRP A 1 217 ? 12.000 -24.326 -1.430 1.00 93.56 217 TRP A N 1
ATOM 1768 C CA . TRP A 1 217 ? 13.110 -24.432 -2.375 1.00 93.56 217 TRP A CA 1
ATOM 1769 C C . TRP A 1 217 ? 13.037 -25.768 -3.108 1.00 93.56 217 TRP A C 1
ATOM 1771 O O . TRP A 1 217 ? 12.731 -26.793 -2.498 1.00 93.56 217 TRP A O 1
ATOM 1781 N N . GLN A 1 218 ? 13.329 -25.761 -4.406 1.00 91.44 218 GLN A N 1
ATOM 1782 C CA . GLN A 1 218 ? 13.286 -26.938 -5.272 1.00 91.44 218 GLN A CA 1
ATOM 1783 C C . GLN A 1 218 ? 14.513 -27.014 -6.185 1.00 91.44 218 GLN A C 1
ATOM 1785 O O . GLN A 1 218 ? 15.100 -25.999 -6.549 1.00 91.44 218 GLN A O 1
ATOM 1790 N N . TRP A 1 219 ? 14.904 -28.227 -6.576 1.00 94.06 219 TRP A N 1
ATOM 1791 C CA . TRP A 1 219 ? 15.958 -28.431 -7.571 1.00 94.06 219 TRP A CA 1
ATOM 1792 C C . TRP A 1 219 ? 15.382 -28.302 -8.981 1.00 94.06 219 TRP A C 1
ATOM 1794 O O . TRP A 1 219 ? 14.378 -28.938 -9.298 1.00 94.06 219 TRP A O 1
ATOM 1804 N N . VAL A 1 220 ? 16.035 -27.507 -9.828 1.00 88.38 220 VAL A N 1
ATOM 1805 C CA . VAL A 1 220 ? 15.665 -27.307 -11.235 1.00 88.38 220 VAL A CA 1
ATOM 1806 C C . VAL A 1 220 ? 16.818 -27.785 -12.114 1.00 88.38 220 VAL A C 1
ATOM 1808 O O . VAL A 1 220 ? 17.984 -27.581 -11.773 1.00 88.38 220 VAL A O 1
ATOM 1811 N N . ASP A 1 221 ? 16.502 -28.448 -13.233 1.00 88.88 221 ASP A N 1
ATOM 1812 C CA . ASP A 1 221 ? 17.523 -28.939 -14.164 1.00 88.88 221 ASP A CA 1
ATOM 1813 C C . ASP A 1 221 ? 18.447 -27.793 -14.609 1.00 88.88 221 ASP A C 1
ATOM 1815 O O . ASP A 1 221 ? 17.993 -26.683 -14.896 1.00 88.88 221 ASP A O 1
ATOM 1819 N N . ARG A 1 222 ? 19.751 -28.077 -14.684 1.00 86.56 222 ARG A N 1
ATOM 1820 C CA . ARG A 1 222 ? 20.808 -27.126 -15.087 1.00 86.56 222 ARG A CA 1
ATOM 1821 C C . ARG A 1 222 ? 20.991 -25.909 -14.171 1.00 86.56 222 ARG A C 1
ATOM 1823 O O . ARG A 1 222 ? 21.603 -24.932 -14.599 1.00 86.56 222 ARG A O 1
ATOM 1830 N N . GLN A 1 223 ? 20.521 -25.966 -12.925 1.00 86.94 223 GLN A N 1
ATOM 1831 C CA . GLN A 1 223 ? 20.889 -25.000 -11.888 1.00 86.94 223 GLN A CA 1
ATOM 1832 C C . GLN A 1 223 ? 21.783 -25.650 -10.829 1.00 86.94 223 GLN A C 1
ATOM 1834 O O . GLN A 1 223 ? 21.507 -26.746 -10.348 1.00 86.94 223 GLN A O 1
ATOM 1839 N N . GLU A 1 224 ? 22.869 -24.966 -10.465 1.00 90.81 224 GLU A N 1
ATOM 1840 C CA . GLU A 1 224 ? 23.807 -25.438 -9.434 1.00 90.81 224 GLU A CA 1
ATOM 1841 C C . GLU A 1 224 ? 23.276 -25.225 -8.008 1.00 90.81 224 GLU A C 1
ATOM 1843 O O . GLU A 1 224 ? 23.667 -25.933 -7.081 1.00 90.81 224 GLU A O 1
ATOM 1848 N N . LEU A 1 225 ? 22.376 -24.256 -7.830 1.00 93.75 225 LEU A N 1
ATOM 1849 C CA . LEU A 1 225 ? 21.756 -23.902 -6.556 1.00 93.75 225 LEU A CA 1
ATOM 1850 C C . LEU A 1 225 ? 20.252 -24.200 -6.601 1.00 93.75 225 LEU A C 1
ATOM 1852 O O . LEU A 1 225 ? 19.658 -24.152 -7.680 1.00 93.75 225 LEU A O 1
ATOM 1856 N N . PRO A 1 226 ? 19.619 -24.496 -5.451 1.00 92.31 226 PRO A N 1
ATOM 1857 C CA . PRO A 1 226 ? 18.178 -24.683 -5.404 1.00 92.31 226 PRO A CA 1
ATOM 1858 C C . PRO A 1 226 ? 17.458 -23.378 -5.763 1.00 92.31 226 PRO A C 1
ATOM 1860 O O . PRO A 1 226 ? 17.870 -22.286 -5.369 1.00 92.31 226 PRO A O 1
ATOM 1863 N N . PHE A 1 227 ? 16.352 -23.508 -6.485 1.00 90.44 227 PHE A N 1
ATOM 1864 C CA . PHE A 1 227 ? 15.503 -22.408 -6.913 1.00 90.44 227 PHE A CA 1
ATOM 1865 C C . PHE A 1 227 ? 14.369 -22.189 -5.911 1.00 90.44 227 PHE A C 1
ATOM 1867 O O . PHE A 1 227 ? 13.752 -23.151 -5.446 1.00 90.44 227 PHE A O 1
ATOM 1874 N N . ALA A 1 228 ? 14.077 -20.934 -5.583 1.00 90.88 228 ALA A N 1
ATOM 1875 C CA . ALA A 1 228 ? 12.967 -20.598 -4.702 1.00 90.88 228 ALA A CA 1
ATOM 1876 C C . ALA A 1 228 ? 11.621 -20.795 -5.418 1.00 90.88 228 ALA A C 1
ATOM 1878 O O . ALA A 1 228 ? 11.434 -20.374 -6.558 1.00 90.88 228 ALA A O 1
ATOM 1879 N N . ASN A 1 229 ? 10.672 -21.430 -4.738 1.00 88.50 229 ASN A N 1
ATOM 1880 C CA . ASN A 1 229 ? 9.288 -21.526 -5.170 1.00 88.50 229 ASN A CA 1
ATOM 1881 C C . ASN A 1 229 ? 8.486 -20.366 -4.567 1.00 88.50 229 ASN A C 1
ATOM 1883 O O . ASN A 1 229 ? 8.233 -20.350 -3.360 1.00 88.50 229 ASN A O 1
ATOM 1887 N N . PHE A 1 230 ? 8.102 -19.418 -5.423 1.00 88.06 230 PHE A N 1
ATOM 1888 C CA . PHE A 1 230 ? 7.333 -18.226 -5.059 1.00 88.06 230 PHE A CA 1
ATOM 1889 C C . PHE A 1 230 ? 5.813 -18.416 -5.184 1.00 88.06 230 PHE A C 1
ATOM 1891 O O . PHE A 1 230 ? 5.069 -17.550 -4.734 1.00 88.06 230 PHE A O 1
ATOM 1898 N N . ASP A 1 231 ? 5.349 -19.550 -5.722 1.00 87.38 231 ASP A N 1
ATOM 1899 C CA . ASP A 1 231 ? 3.926 -19.898 -5.773 1.00 87.38 231 ASP A CA 1
ATOM 1900 C C . ASP A 1 231 ? 3.480 -20.418 -4.404 1.00 87.38 231 ASP A C 1
ATOM 1902 O O . ASP A 1 231 ? 3.349 -21.621 -4.153 1.00 87.38 231 ASP A O 1
ATOM 1906 N N . VAL A 1 232 ? 3.328 -19.484 -3.470 1.00 88.50 232 VAL A N 1
ATOM 1907 C CA . VAL A 1 232 ? 2.936 -19.767 -2.093 1.00 88.50 232 VAL A CA 1
ATOM 1908 C C . VAL A 1 232 ? 1.618 -19.083 -1.767 1.00 88.50 232 VAL A C 1
ATOM 1910 O O . VAL A 1 232 ? 1.182 -18.126 -2.411 1.00 88.50 232 VAL A O 1
ATOM 1913 N N . LYS A 1 233 ? 0.935 -19.641 -0.770 1.00 92.12 233 LYS A N 1
ATOM 1914 C CA . LYS A 1 233 ? -0.331 -19.110 -0.279 1.00 92.12 233 LYS A CA 1
ATOM 1915 C C . LYS A 1 233 ? -0.056 -18.062 0.779 1.00 92.12 233 LYS A C 1
ATOM 1917 O O . LYS A 1 233 ? 0.713 -18.327 1.697 1.00 92.12 233 LYS A O 1
ATOM 1922 N N . HIS A 1 234 ? -0.747 -16.941 0.668 1.00 93.31 234 HIS A N 1
ATOM 1923 C CA . HIS A 1 234 ? -0.672 -15.825 1.597 1.00 93.31 234 HIS A CA 1
ATOM 1924 C C . HIS A 1 234 ? -2.043 -15.582 2.226 1.00 93.31 234 HIS A C 1
ATOM 1926 O O . HIS A 1 234 ? -3.069 -15.714 1.554 1.00 93.31 234 HIS A O 1
ATOM 1932 N N . GLU A 1 235 ? -2.070 -15.204 3.503 1.00 93.50 235 GLU A N 1
ATOM 1933 C CA . GLU A 1 235 ? -3.263 -14.617 4.117 1.00 93.50 235 GLU A CA 1
ATOM 1934 C C . GLU A 1 235 ? -3.298 -13.123 3.775 1.00 93.50 235 GLU A C 1
ATOM 1936 O O . GLU A 1 235 ? -2.474 -12.337 4.240 1.00 93.50 235 GLU A O 1
ATOM 1941 N N . CYS A 1 236 ? -4.250 -12.720 2.940 1.00 93.81 236 CYS A N 1
ATOM 1942 C CA . CYS A 1 236 ? -4.374 -11.353 2.455 1.00 93.81 236 CYS A CA 1
ATOM 1943 C C . CYS A 1 236 ? -5.660 -10.703 2.959 1.00 93.81 236 CYS A C 1
ATOM 1945 O O . CYS A 1 236 ? -6.669 -11.359 3.216 1.00 93.81 236 CYS A O 1
ATOM 1947 N N . ARG A 1 237 ? -5.647 -9.370 3.045 1.00 94.88 237 ARG A N 1
ATOM 1948 C CA . ARG A 1 237 ? -6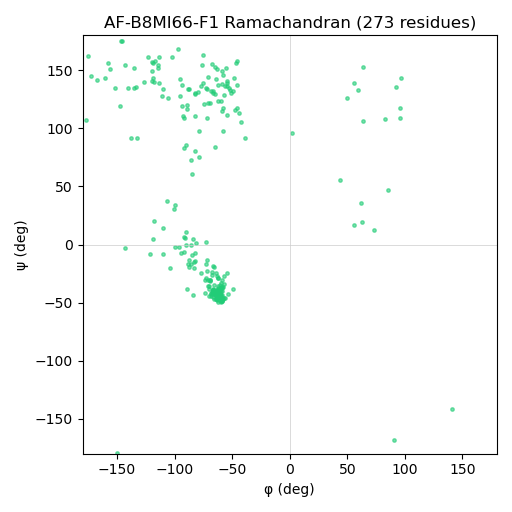.889 -8.594 3.064 1.00 94.88 237 ARG A CA 1
ATOM 1949 C C . ARG A 1 237 ? -7.384 -8.486 1.628 1.00 94.88 237 ARG A C 1
ATOM 1951 O O . ARG A 1 237 ? -6.603 -8.108 0.759 1.00 94.88 237 ARG A O 1
ATOM 1958 N N . ASN A 1 238 ? -8.658 -8.780 1.402 1.00 96.12 238 ASN A N 1
ATOM 1959 C CA . ASN A 1 238 ? -9.264 -8.749 0.082 1.00 96.12 238 ASN A CA 1
ATOM 1960 C C . ASN A 1 238 ? -9.147 -7.351 -0.529 1.00 96.12 238 ASN A C 1
ATOM 1962 O O . ASN A 1 238 ? -9.717 -6.385 -0.012 1.00 96.12 238 ASN A O 1
ATOM 1966 N N . TRP A 1 239 ? -8.380 -7.261 -1.615 1.00 95.31 239 TRP A N 1
ATOM 1967 C CA . TRP A 1 239 ? -8.019 -5.995 -2.248 1.00 95.31 239 TRP A CA 1
ATOM 1968 C C . TRP A 1 239 ? -9.249 -5.236 -2.740 1.00 95.31 239 TRP A C 1
ATOM 1970 O O . TRP A 1 239 ? -9.380 -4.044 -2.468 1.00 95.31 239 TRP A O 1
ATOM 1980 N N . ASP A 1 240 ? -10.182 -5.934 -3.386 1.00 96.19 240 ASP A N 1
ATOM 1981 C CA . ASP A 1 240 ? -11.375 -5.319 -3.965 1.00 96.19 240 ASP A CA 1
ATOM 1982 C C . ASP A 1 240 ? -12.270 -4.681 -2.899 1.00 96.19 240 ASP A C 1
ATOM 1984 O O . ASP A 1 240 ? -12.751 -3.568 -3.095 1.00 96.19 240 ASP A O 1
ATOM 1988 N N . SER A 1 241 ? -12.429 -5.327 -1.739 1.00 97.06 241 SER A N 1
ATOM 1989 C CA . SER A 1 241 ? -13.211 -4.772 -0.626 1.00 97.06 241 SER A CA 1
ATOM 1990 C C . SER A 1 241 ? -12.580 -3.488 -0.073 1.00 97.06 241 SER A C 1
ATOM 1992 O O . SER A 1 241 ? -13.293 -2.524 0.204 1.00 97.06 241 SER A O 1
ATOM 1994 N N . ILE A 1 242 ? -11.248 -3.441 0.052 1.00 97.00 242 ILE A N 1
ATOM 1995 C CA . ILE A 1 242 ? -10.536 -2.228 0.483 1.00 97.00 242 ILE A CA 1
ATOM 1996 C C . ILE A 1 242 ? -10.633 -1.136 -0.586 1.00 97.00 242 ILE A C 1
ATOM 1998 O O . ILE A 1 242 ? -10.923 0.013 -0.262 1.00 97.00 242 ILE A O 1
ATOM 2002 N N . LEU A 1 243 ? -10.440 -1.491 -1.857 1.00 96.12 243 LEU A N 1
ATOM 2003 C CA . LEU A 1 243 ? -10.502 -0.558 -2.977 1.00 96.12 243 LEU A CA 1
ATOM 2004 C C . LEU A 1 243 ? -11.894 0.061 -3.136 1.00 96.12 243 LEU A C 1
ATOM 2006 O O . LEU A 1 243 ? -12.006 1.264 -3.363 1.00 96.12 243 LEU A O 1
ATOM 2010 N N . GLU A 1 244 ? -12.953 -0.737 -3.016 1.00 96.50 244 GLU A N 1
ATOM 2011 C CA . GLU A 1 244 ? -14.336 -0.261 -3.061 1.00 96.50 244 GLU A CA 1
ATOM 2012 C C . GLU A 1 244 ? -14.633 0.697 -1.905 1.00 96.50 244 GLU A C 1
ATOM 2014 O O . GLU A 1 244 ? -15.175 1.783 -2.125 1.00 96.50 244 GLU A O 1
ATOM 2019 N N . TRP A 1 245 ? -14.209 0.349 -0.687 1.00 97.12 245 TRP A N 1
ATOM 2020 C CA . TRP A 1 245 ? -14.341 1.241 0.461 1.00 97.12 245 TRP A CA 1
ATOM 2021 C C . TRP A 1 245 ? -13.622 2.571 0.220 1.00 97.12 245 TRP A C 1
ATOM 2023 O O . TRP A 1 245 ? -14.219 3.629 0.399 1.00 97.12 245 TRP A O 1
ATOM 2033 N N . THR A 1 246 ? -12.380 2.540 -0.268 1.00 96.62 246 THR A N 1
ATOM 2034 C CA . THR A 1 246 ? -11.606 3.751 -0.574 1.00 96.62 246 THR A CA 1
ATOM 2035 C C . THR A 1 246 ? -12.284 4.616 -1.635 1.00 96.62 246 THR A C 1
ATOM 2037 O O . THR A 1 246 ? -12.371 5.828 -1.456 1.00 96.62 246 THR A O 1
ATOM 2040 N N . LYS A 1 247 ? -12.827 4.017 -2.702 1.00 95.50 247 LYS A N 1
ATOM 2041 C CA . LYS A 1 247 ? -13.580 4.741 -3.743 1.00 95.50 247 LYS A CA 1
ATOM 2042 C C . LYS A 1 247 ? -14.790 5.483 -3.170 1.00 95.50 247 LYS A C 1
ATOM 2044 O O . LYS A 1 247 ? -15.042 6.622 -3.554 1.00 95.50 247 LYS A O 1
ATOM 2049 N N . ASN A 1 248 ? -15.502 4.868 -2.229 1.00 95.94 248 ASN A N 1
ATOM 2050 C CA . ASN A 1 248 ? -16.668 5.475 -1.582 1.00 95.94 248 ASN A CA 1
ATOM 2051 C C . ASN A 1 248 ? -16.306 6.602 -0.600 1.00 95.94 248 ASN A C 1
ATOM 2053 O O . ASN A 1 248 ? -17.167 7.412 -0.269 1.00 95.94 248 ASN A O 1
ATOM 2057 N N . HIS A 1 249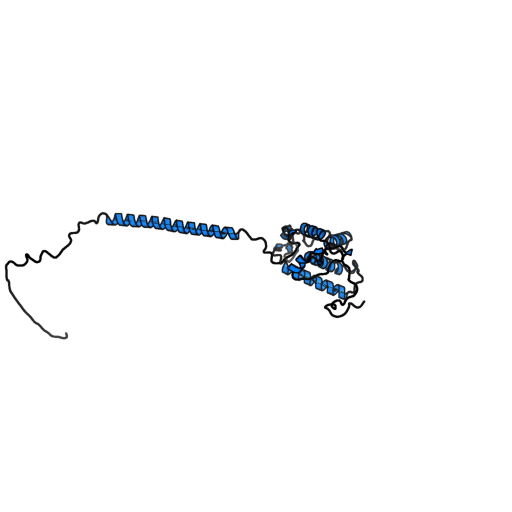 ? -15.043 6.678 -0.174 1.00 96.06 249 HIS A N 1
ATOM 2058 C CA . HIS A 1 249 ? -14.530 7.692 0.750 1.00 96.06 249 HIS A CA 1
ATOM 2059 C C . HIS A 1 249 ? -13.585 8.684 0.071 1.00 96.06 249 HIS A C 1
ATOM 2061 O O . HIS A 1 249 ? -12.862 9.400 0.753 1.00 96.06 249 HIS A O 1
ATOM 2067 N N . GLN A 1 250 ? -13.538 8.727 -1.260 1.00 94.56 250 GLN A N 1
ATOM 2068 C CA . GLN A 1 250 ? -12.593 9.574 -1.982 1.00 94.56 250 GLN A CA 1
ATOM 2069 C C . GLN A 1 250 ? -12.744 11.064 -1.630 1.00 94.56 250 GLN A C 1
ATOM 2071 O O . GLN A 1 250 ? -13.850 11.602 -1.572 1.00 94.56 250 GLN A O 1
ATOM 2076 N N . ALA A 1 251 ? -11.616 11.751 -1.470 1.00 93.81 251 ALA A N 1
ATOM 2077 C CA . ALA A 1 251 ? -11.588 13.205 -1.421 1.00 93.81 251 ALA A CA 1
ATOM 2078 C C . ALA A 1 251 ? -11.597 13.759 -2.851 1.00 93.81 251 ALA A C 1
ATOM 2080 O O . ALA A 1 251 ? -10.781 13.363 -3.689 1.00 93.81 251 ALA A O 1
ATOM 2081 N N . ALA A 1 252 ? -12.494 14.704 -3.140 1.00 90.38 252 ALA A N 1
ATOM 2082 C CA . ALA A 1 252 ? -12.510 15.368 -4.435 1.00 90.38 252 ALA A CA 1
ATOM 2083 C C . ALA A 1 252 ? -11.221 16.182 -4.626 1.00 90.38 252 ALA A C 1
ATOM 2085 O O . ALA A 1 252 ? -10.872 17.015 -3.792 1.00 90.38 252 ALA A O 1
ATOM 2086 N N . ALA A 1 253 ? -10.531 16.004 -5.758 1.00 87.81 253 ALA A N 1
ATOM 2087 C CA . ALA A 1 253 ? -9.313 16.765 -6.053 1.00 87.81 253 ALA A CA 1
ATOM 2088 C C . ALA A 1 253 ? -9.555 18.287 -6.029 1.00 87.81 253 ALA A C 1
ATOM 2090 O O . ALA A 1 253 ? -8.699 19.045 -5.583 1.00 87.81 253 ALA A O 1
ATOM 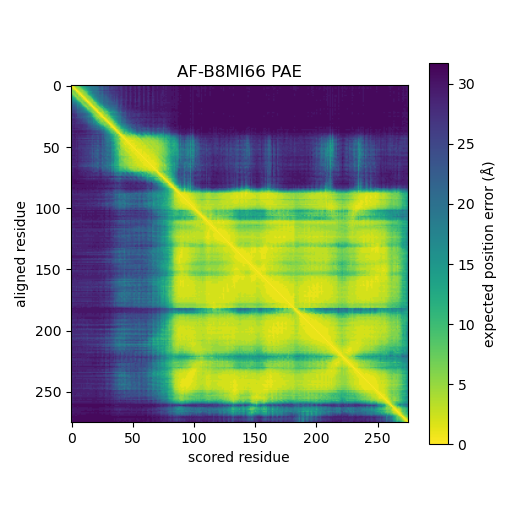2091 N N . SER A 1 254 ? -10.749 18.731 -6.437 1.00 90.31 254 SER A N 1
ATOM 2092 C CA . SER A 1 254 ? -11.174 20.134 -6.376 1.00 90.31 254 SER A CA 1
ATOM 2093 C C . SER A 1 254 ? -11.327 20.684 -4.955 1.00 90.31 254 SER A C 1
ATOM 2095 O O . SER A 1 254 ? -11.342 21.898 -4.785 1.00 90.31 254 SER A O 1
ATOM 2097 N N . ALA A 1 255 ? -11.460 19.819 -3.947 1.00 89.38 255 ALA A N 1
ATOM 2098 C CA . ALA A 1 255 ? -11.579 20.207 -2.544 1.00 89.38 255 ALA A CA 1
ATOM 2099 C C . ALA A 1 255 ? -10.215 20.357 -1.847 1.00 89.38 255 ALA A C 1
ATOM 2101 O O . ALA A 1 255 ? -10.138 20.944 -0.766 1.00 89.38 255 ALA A O 1
ATOM 2102 N N . ILE A 1 256 ? -9.131 19.880 -2.470 1.00 88.19 256 ILE A N 1
ATOM 2103 C CA . ILE A 1 256 ? -7.757 20.044 -1.982 1.00 88.19 256 ILE A CA 1
ATOM 2104 C C . ILE A 1 256 ? -7.265 21.427 -2.418 1.00 88.19 256 ILE A C 1
ATOM 2106 O O . ILE A 1 256 ? -6.584 21.595 -3.430 1.00 88.19 256 ILE A O 1
ATOM 2110 N N . VAL A 1 257 ? -7.662 22.448 -1.661 1.00 86.56 257 VAL A N 1
ATOM 2111 C CA . VAL A 1 257 ? -7.339 23.846 -1.957 1.00 86.56 257 VAL A CA 1
ATOM 2112 C C . VAL A 1 257 ? -6.271 24.331 -0.993 1.00 86.56 257 VAL A C 1
ATOM 2114 O O . VAL A 1 257 ? -6.445 24.277 0.221 1.00 86.56 257 VAL A O 1
ATOM 2117 N N . ARG A 1 258 ? -5.169 24.861 -1.531 1.00 83.00 258 ARG A N 1
ATOM 2118 C CA . ARG A 1 258 ? -4.152 25.537 -0.723 1.00 83.00 258 ARG A CA 1
ATOM 2119 C C . ARG A 1 258 ? -4.725 26.862 -0.194 1.00 83.00 258 ARG A C 1
ATOM 2121 O O . ARG A 1 258 ? -5.094 27.710 -1.008 1.00 83.00 258 ARG A O 1
ATOM 2128 N N . PRO A 1 259 ? -4.780 27.082 1.131 1.00 76.19 259 PRO A N 1
ATOM 2129 C CA . PRO A 1 259 ? -5.201 28.361 1.691 1.00 76.19 259 PRO A CA 1
ATOM 2130 C C . PRO A 1 259 ? -4.313 29.521 1.211 1.00 76.19 259 PRO A C 1
ATOM 2132 O O . PRO A 1 259 ? -3.112 29.312 0.997 1.00 76.19 259 PRO A O 1
ATOM 2135 N N . PRO A 1 260 ? -4.859 30.749 1.086 1.00 76.19 260 PRO A N 1
ATOM 2136 C CA . PRO A 1 260 ? -4.061 31.944 0.817 1.00 76.19 260 PRO A CA 1
ATOM 2137 C C . PRO A 1 260 ? -2.957 32.088 1.870 1.00 76.19 260 PRO A C 1
ATOM 2139 O O . PRO A 1 260 ? -3.206 31.797 3.041 1.00 76.19 260 PRO A O 1
ATOM 2142 N N . GLU A 1 261 ? -1.757 32.515 1.459 1.00 62.03 261 GLU A N 1
ATOM 2143 C CA . GLU A 1 261 ? -0.546 32.546 2.294 1.00 62.03 261 GLU A CA 1
ATOM 2144 C C . GLU A 1 261 ? -0.803 33.053 3.723 1.00 62.03 261 GLU A C 1
ATOM 2146 O O . GLU A 1 261 ? -0.965 34.243 3.989 1.00 62.03 261 GLU A O 1
ATOM 2151 N N . LYS A 1 262 ? -0.790 32.112 4.666 1.00 61.31 262 LYS A N 1
ATOM 2152 C CA . LYS A 1 262 ? -0.515 32.345 6.081 1.00 61.31 262 LYS A CA 1
ATOM 2153 C C . LYS A 1 262 ? 0.707 31.518 6.433 1.00 61.31 262 LYS A C 1
ATOM 2155 O O . LYS A 1 262 ? 0.941 30.490 5.812 1.00 61.31 262 LYS A O 1
ATOM 2160 N N . THR A 1 263 ? 1.485 32.004 7.392 1.00 63.44 263 THR A N 1
ATOM 2161 C CA . THR A 1 263 ? 2.729 31.422 7.914 1.00 63.44 263 THR A CA 1
ATOM 2162 C C . THR A 1 263 ? 2.664 29.896 8.024 1.00 63.44 263 THR A C 1
ATOM 2164 O O . THR A 1 263 ? 2.221 29.354 9.036 1.00 63.44 263 THR A O 1
ATOM 2167 N N . TRP A 1 264 ? 3.087 29.207 6.966 1.00 68.31 264 TRP A N 1
ATOM 2168 C CA . TRP A 1 264 ? 3.237 27.761 6.957 1.00 68.31 264 TRP A CA 1
ATOM 2169 C C . TRP A 1 264 ? 4.441 27.403 7.828 1.00 68.31 264 TRP A C 1
ATOM 2171 O O . TRP A 1 264 ? 5.423 28.157 7.829 1.00 68.31 264 TRP A O 1
ATOM 2181 N N . PRO A 1 265 ? 4.408 26.283 8.570 1.00 68.94 265 PRO A N 1
ATOM 2182 C CA . PRO A 1 265 ? 5.617 25.792 9.207 1.00 68.94 265 PRO A CA 1
ATOM 2183 C C . PRO A 1 265 ? 6.710 25.638 8.134 1.00 68.94 265 PRO A C 1
ATOM 2185 O O . PRO A 1 265 ? 6.418 25.182 7.022 1.00 68.94 265 PRO A O 1
ATOM 2188 N N . PRO A 1 266 ? 7.954 26.063 8.418 1.00 67.12 266 PRO A N 1
ATOM 2189 C CA . PRO A 1 266 ? 9.045 25.903 7.472 1.00 67.12 266 PRO A CA 1
ATOM 2190 C C . PRO A 1 266 ? 9.203 24.421 7.131 1.00 67.12 266 PRO A C 1
ATOM 2192 O O . PRO A 1 266 ? 8.993 23.559 7.987 1.00 67.12 266 PRO A O 1
ATOM 2195 N N . HIS A 1 267 ? 9.580 24.128 5.883 1.00 66.12 267 HIS A N 1
ATOM 2196 C CA . HIS A 1 267 ? 9.837 22.757 5.453 1.00 66.12 267 HIS A CA 1
ATOM 2197 C C . HIS A 1 267 ? 10.779 22.070 6.465 1.00 66.12 267 HIS A C 1
ATOM 2199 O O . HIS A 1 267 ? 11.805 22.673 6.806 1.00 66.12 267 HIS A O 1
ATOM 2205 N N . PRO A 1 268 ? 10.485 20.842 6.941 1.00 59.47 268 PRO A N 1
ATOM 2206 C CA . PRO A 1 268 ? 11.248 20.186 8.011 1.00 59.47 268 PRO A CA 1
ATOM 2207 C C . PRO A 1 268 ? 12.752 20.078 7.735 1.00 59.47 268 PRO A C 1
ATOM 2209 O O . PRO A 1 268 ? 13.556 19.995 8.656 1.00 59.47 268 PRO A O 1
ATOM 2212 N N . GLN A 1 269 ? 13.136 20.100 6.456 1.00 60.88 269 GLN A N 1
ATOM 2213 C CA . GLN A 1 269 ? 14.526 19.998 6.010 1.00 60.88 269 GLN A CA 1
ATOM 2214 C C . GLN A 1 269 ? 15.239 21.352 5.856 1.00 60.88 269 GLN A C 1
ATOM 2216 O O . GLN A 1 269 ? 16.382 21.361 5.422 1.00 60.88 269 GLN A O 1
ATOM 2221 N N . GLY A 1 270 ? 14.606 22.472 6.230 1.00 51.31 270 GLY A N 1
ATOM 2222 C CA . GLY A 1 270 ? 15.235 23.793 6.289 1.00 51.31 270 GLY A CA 1
ATOM 2223 C C . GLY A 1 270 ? 15.710 24.321 4.930 1.00 51.31 270 GLY A C 1
ATOM 2224 O O . GLY A 1 270 ? 16.775 23.954 4.451 1.00 51.31 270 GLY A O 1
ATOM 2225 N N . LYS A 1 271 ? 14.964 25.299 4.404 1.00 51.09 271 LYS A N 1
ATOM 2226 C CA . LYS A 1 271 ? 15.077 25.972 3.093 1.00 51.09 271 LYS A CA 1
ATOM 2227 C C . LYS A 1 271 ? 14.237 25.344 1.987 1.00 51.09 271 LYS A C 1
ATOM 2229 O O . LYS A 1 271 ? 14.119 24.129 1.862 1.00 51.09 271 LYS A O 1
ATOM 2234 N N . GLN A 1 272 ? 13.596 26.258 1.263 1.00 51.09 272 GLN A N 1
ATOM 2235 C CA . GLN A 1 272 ? 12.806 26.021 0.070 1.00 51.09 272 GLN A CA 1
ATOM 2236 C C . GLN A 1 272 ? 13.590 25.145 -0.903 1.00 51.09 272 GLN A C 1
ATOM 2238 O O . GLN A 1 272 ? 14.807 25.258 -1.027 1.00 51.09 272 GLN A O 1
ATOM 2243 N N . LEU A 1 273 ? 12.859 24.262 -1.573 1.00 49.59 273 LEU A N 1
ATOM 2244 C CA . LEU A 1 273 ? 13.260 23.780 -2.880 1.00 49.59 273 LEU A CA 1
ATOM 2245 C C . LEU A 1 273 ? 13.367 25.040 -3.742 1.00 49.59 273 LEU A C 1
ATOM 2247 O O . LEU A 1 273 ? 12.339 25.614 -4.097 1.00 49.59 273 LEU A O 1
ATOM 2251 N N . ASP A 1 274 ? 14.586 25.549 -3.902 1.00 44.25 274 ASP A N 1
ATOM 2252 C CA . ASP A 1 274 ? 14.858 26.641 -4.825 1.00 44.25 274 ASP A CA 1
ATOM 2253 C C . ASP A 1 274 ? 14.374 26.196 -6.219 1.00 44.25 274 ASP A C 1
ATOM 2255 O O . ASP A 1 274 ? 14.542 25.028 -6.584 1.00 44.25 274 ASP A O 1
ATOM 2259 N N . GLU A 1 275 ? 13.702 27.130 -6.895 1.00 37.09 275 GLU A N 1
ATOM 2260 C CA . GLU A 1 275 ? 12.966 27.024 -8.169 1.00 37.09 275 GLU A CA 1
ATOM 2261 C C . GLU A 1 275 ? 13.611 26.153 -9.261 1.00 37.09 275 GLU A C 1
ATOM 2263 O O . GLU A 1 275 ? 14.850 26.206 -9.448 1.00 37.09 275 GLU A O 1
#

Organism: Talaromyces stipitatus (strain ATCC 10500 / CBS 375.48 / QM 6759 / NRRL 1006) (NCBI:txid441959)

Solvent-accessible surface area (backbone atoms only — not comparable to full-atom values): 17413 Å² total; per-residue (Å²): 115,82,69,78,87,76,88,77,88,76,90,75,91,80,90,79,84,85,84,90,74,75,90,78,56,78,89,70,76,88,79,84,82,74,80,84,78,68,84,52,52,66,57,54,51,49,53,50,52,51,51,50,49,54,51,50,52,52,54,51,51,52,51,50,51,50,50,52,52,52,48,5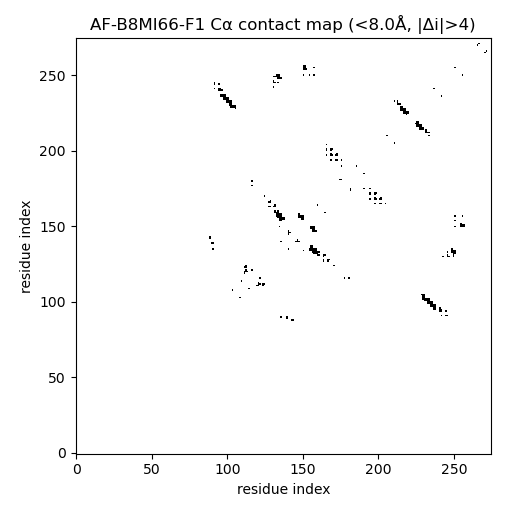5,63,55,55,57,61,66,71,58,65,73,68,80,79,79,86,72,91,58,88,68,57,84,38,66,42,78,41,79,44,74,43,85,63,44,92,87,55,83,54,68,84,56,81,77,93,47,73,70,29,54,51,56,55,46,67,73,42,71,53,38,46,21,40,38,53,68,67,61,31,59,75,70,73,51,85,68,54,69,31,74,76,69,78,30,23,53,45,64,56,66,70,37,51,46,52,42,31,53,50,51,44,53,40,59,78,42,36,90,79,57,68,74,87,66,60,65,69,61,54,50,53,49,43,56,51,31,52,52,52,48,54,51,48,50,65,71,66,52,79,82,60,74,76,46,72,42,85,50,92,98,50,97,58,72,42,76,44,52,72,37,64,38,89,38,66,39,61,65,45,44,51,53,50,36,59,78,32,46,44,58,73,87,25,70,64,83,74,79,96,63,94,66,81,75,58,94,82,66,72,76,84,75,130

pLDDT: mean 80.37, std 20.65, range [27.48, 98.31]

InterPro domains:
  IPR021765 Mycotoxin biosynthesis protein UstYa-like [PF11807] (42-249)
  IPR021765 Mycotoxin biosynthesis protein UstYa-like [PTHR33365] (16-252)

Sequence (275 aa):
MVDDLRLSSDSDDERSEDRDDEKLLKSEIKSDFYPNDRSNRPRKLFLVLVAGFFINVVWTSALVWKWISLQSSVCIKESLLPGPLVMIYSPAREAVKYEIVETNTTIDSSNVYMGKPRPEQTLAWEEITKWRNIAVSKDDLEKIGQDSIELADGTGYMATLEVFHHIHCLDFIRMYIFKDYYDTHENENLRWKHVDHCIEILRTSAMCQADISLVTWQWVDRQELPFANFDVKHECRNWDSILEWTKNHQAAASAIVRPPEKTWPPHPQGKQLDE

Nearest PDB structures (foldseek):
  6os9-assembly1_R  TM=2.523E-01  e=9.146E+00  Homo sapiens

Radius of gyration: 48.2 Å; Cα contacts (8 Å, |Δi|>4): 192; chains: 1; bounding box: 56×107×132 Å

Foldseek 3Di:
DVDDDDDDDDDDDDDDDDDDDPVPPVVDDDDDPDDDPPPCVVVVVVVVVVVVVVVVVVVVVVVVVVVVVVVVVVVVVVVPPDPDDCPDDDPLPVLFDKDKDQDPPPPPDDDLCDDDDDPSNVVVLCVLQVLFKFFDAPVSCVRRVHDADQFQVRSHGIDGDLVSVLSVLVVLLVCVVVCVVNVPVDDPVVSVVSNVVSVVSNVVVCVVVVWPWDFDWADDPPDPDTDTDSRTITTDGDSVSSSVVSNVGGDDPVRPDDDDDDDDDADPVDDDPDD